Protein AF-A0A0F9NLQ6-F1 (afdb_monomer_lite)

Radius of gyration: 18.54 Å; chains: 1; bounding box: 46×39×48 Å

Secondary structure (DSSP, 8-state):
-EEEEEEEETTEEEEES-GGGHHHHHHHHHHHHHHHHH-TT--EEEEEEEEE-TTSPEEEEEEEEEE-TTS-EEEEEEEE---TT-HHHHHHHHHHHHHHHHH-S-GGGHHHHTTSHHHHHHHHHHHHHHHHHHHHHHHH-------------EEEEEEEEETTEEEEEEES-THHHHHTT----HHHHHHHHHHHHHHHHHHHHHHHHHHSSEEEEEEEEESS-TT-EEEEEEEEETTEEEEEEEES-HHHHHHTT--

pLDDT: mean 87.39, std 10.29, range [46.78, 98.5]

Structure (mmCIF, N/CA/C/O backbone):
data_AF-A0A0F9NLQ6-F1
#
_entry.id   AF-A0A0F9NLQ6-F1
#
loop_
_atom_site.group_PDB
_atom_site.id
_atom_site.type_symbol
_atom_site.label_atom_id
_atom_site.label_alt_id
_atom_site.label_comp_id
_atom_site.label_asym_id
_atom_site.label_entity_id
_atom_site.label_seq_id
_atom_site.pdbx_PDB_ins_code
_atom_site.Cartn_x
_atom_site.Cartn_y
_atom_site.Cartn_z
_atom_site.occupancy
_atom_site.B_iso_or_equiv
_atom_site.auth_seq_id
_atom_site.auth_comp_id
_atom_site.auth_asym_id
_atom_site.auth_atom_id
_atom_site.pdbx_PDB_model_num
ATOM 1 N N . MET A 1 1 ? -2.645 15.558 8.909 1.00 77.44 1 MET A N 1
ATOM 2 C CA . MET A 1 1 ? -3.611 15.189 9.971 1.00 77.44 1 MET A CA 1
ATOM 3 C C . MET A 1 1 ? -4.418 13.931 9.602 1.00 77.44 1 MET A C 1
ATOM 5 O O . MET A 1 1 ? -4.731 13.740 8.423 1.00 77.44 1 MET A O 1
ATOM 9 N N . ILE A 1 2 ? -4.699 13.051 10.577 1.00 93.56 2 ILE A N 1
ATOM 10 C CA . ILE A 1 2 ? -5.173 11.661 10.382 1.00 93.56 2 ILE A CA 1
ATOM 11 C C . ILE A 1 2 ? -6.602 11.596 9.816 1.00 93.56 2 ILE A C 1
ATOM 13 O O . ILE A 1 2 ? -7.580 11.988 10.457 1.00 93.56 2 ILE A O 1
ATOM 17 N N . SER A 1 3 ? -6.776 10.981 8.648 1.00 94.50 3 SER A N 1
ATOM 18 C CA . SER A 1 3 ? -8.095 10.818 8.031 1.00 94.50 3 SER A CA 1
ATOM 19 C C . SER A 1 3 ? -8.815 9.549 8.482 1.00 94.50 3 SER A C 1
ATOM 21 O O . SER A 1 3 ? -9.928 9.654 9.013 1.00 94.50 3 SER A O 1
ATOM 23 N N . ALA A 1 4 ? -8.228 8.364 8.305 1.00 97.19 4 ALA A N 1
ATOM 24 C CA . ALA A 1 4 ? -8.861 7.076 8.617 1.00 97.19 4 ALA A CA 1
ATOM 25 C C . ALA A 1 4 ? -7.843 5.970 8.916 1.00 97.19 4 ALA A C 1
ATOM 27 O O . ALA A 1 4 ? -6.692 6.085 8.521 1.00 97.19 4 ALA A O 1
ATOM 28 N N . PHE A 1 5 ? -8.305 4.898 9.558 1.00 98.50 5 PHE A N 1
ATOM 29 C CA . PHE A 1 5 ? -7.566 3.656 9.780 1.00 98.50 5 PHE A CA 1
ATOM 30 C C . PHE A 1 5 ? -8.270 2.487 9.102 1.00 98.50 5 PHE A C 1
ATOM 32 O O . PHE A 1 5 ? -9.491 2.536 8.899 1.00 98.50 5 PHE A O 1
ATOM 39 N N . SER A 1 6 ? -7.511 1.439 8.797 1.00 98.44 6 SER A N 1
ATOM 40 C CA . SER A 1 6 ? -8.035 0.191 8.256 1.00 98.44 6 SER A CA 1
ATOM 41 C C . SER A 1 6 ? -7.189 -1.010 8.667 1.00 98.44 6 SER A C 1
ATOM 43 O O . SER A 1 6 ? -5.996 -0.869 8.930 1.00 98.44 6 SER A O 1
ATOM 45 N N . ILE A 1 7 ? -7.840 -2.170 8.728 1.00 98.31 7 ILE A N 1
ATOM 46 C CA . ILE A 1 7 ? -7.206 -3.485 8.829 1.00 98.31 7 ILE A CA 1
ATOM 47 C C . ILE A 1 7 ? -7.660 -4.263 7.601 1.00 98.31 7 ILE A C 1
ATOM 49 O O . ILE A 1 7 ? -8.865 -4.333 7.337 1.00 98.31 7 ILE A O 1
ATOM 53 N N . ILE A 1 8 ? -6.706 -4.813 6.862 1.00 97.75 8 ILE A N 1
ATOM 54 C CA . ILE A 1 8 ? -6.936 -5.555 5.625 1.00 97.75 8 ILE A CA 1
ATOM 55 C C . ILE A 1 8 ? -6.217 -6.889 5.745 1.00 97.75 8 ILE A C 1
ATOM 57 O O . ILE A 1 8 ? -5.038 -6.910 6.085 1.00 97.75 8 ILE A O 1
ATOM 61 N N . LEU A 1 9 ? -6.908 -7.986 5.469 1.00 95.44 9 LEU A N 1
ATOM 62 C CA . LEU A 1 9 ? -6.330 -9.323 5.478 1.00 95.44 9 LEU A CA 1
ATOM 63 C C . LEU A 1 9 ? -6.665 -10.001 4.154 1.00 95.44 9 LEU A C 1
ATOM 65 O O . LEU A 1 9 ? -7.836 -10.201 3.838 1.00 95.44 9 LEU A O 1
ATOM 69 N N . GLU A 1 10 ? -5.626 -10.342 3.393 1.00 88.81 10 GLU A N 1
ATOM 70 C CA . GLU A 1 10 ? -5.742 -10.846 2.022 1.00 88.81 10 GLU A CA 1
ATOM 71 C C . GLU A 1 10 ? -6.515 -9.871 1.115 1.00 88.81 10 GLU A C 1
ATOM 73 O O . GLU A 1 10 ? -6.082 -8.737 0.933 1.00 88.81 10 GLU A O 1
ATOM 78 N N . ASP A 1 11 ? -7.646 -10.308 0.557 1.00 89.38 11 ASP A N 1
ATOM 79 C CA . ASP A 1 11 ? -8.526 -9.522 -0.307 1.00 89.38 11 ASP A CA 1
ATOM 80 C C . ASP A 1 11 ? -9.648 -8.795 0.467 1.00 89.38 11 ASP A C 1
ATOM 82 O O . ASP A 1 11 ? -10.466 -8.104 -0.143 1.00 89.38 11 ASP A O 1
ATOM 86 N N . ASP A 1 12 ? -9.690 -8.914 1.803 1.00 94.31 12 ASP A N 1
ATOM 87 C CA . ASP A 1 12 ? -10.792 -8.418 2.630 1.00 94.31 12 ASP A CA 1
ATOM 88 C C . ASP A 1 12 ? -10.392 -7.226 3.510 1.00 94.31 12 ASP A C 1
ATOM 90 O O . ASP A 1 12 ? -9.499 -7.300 4.358 1.00 94.31 12 ASP A O 1
ATOM 94 N N . ILE A 1 13 ? -11.129 -6.118 3.383 1.00 96.50 13 ILE A N 1
ATOM 95 C CA . ILE A 1 13 ? -11.044 -4.987 4.316 1.00 96.50 13 ILE A CA 1
ATOM 96 C C . ILE A 1 13 ? -11.893 -5.314 5.550 1.00 96.50 13 ILE A C 1
ATOM 98 O O . ILE A 1 13 ? -13.103 -5.079 5.572 1.00 96.50 13 ILE A O 1
ATOM 102 N N . LEU A 1 14 ? -11.245 -5.830 6.594 1.00 96.81 14 LEU A N 1
ATOM 103 C CA . LEU A 1 14 ? -11.890 -6.240 7.848 1.00 96.81 14 LEU A CA 1
ATOM 104 C C . LEU A 1 14 ? -12.457 -5.047 8.631 1.00 96.81 14 LEU A C 1
ATOM 106 O O . LEU A 1 14 ? -13.491 -5.145 9.294 1.00 96.81 14 LEU A O 1
ATOM 110 N N . TYR A 1 15 ? -11.780 -3.897 8.565 1.00 97.06 15 TYR A N 1
ATOM 111 C CA . TYR A 1 15 ? -12.199 -2.677 9.252 1.00 97.06 15 TYR A CA 1
ATOM 112 C C . TYR A 1 15 ? -11.852 -1.423 8.451 1.00 97.06 15 TYR A C 1
ATOM 114 O O . TYR A 1 15 ? -10.777 -1.319 7.864 1.00 97.06 15 TYR A O 1
ATOM 122 N N . SER A 1 16 ? -12.735 -0.422 8.497 1.00 96.94 16 SER A N 1
ATOM 123 C CA . SER A 1 16 ? -12.454 0.938 8.036 1.00 96.94 16 SER A CA 1
ATOM 124 C C . SER A 1 16 ? -13.110 1.951 8.969 1.00 96.94 16 SER A C 1
ATOM 126 O O . SER A 1 16 ? -14.334 1.986 9.093 1.00 96.94 16 SER A O 1
ATOM 128 N N . SER A 1 17 ? -12.315 2.829 9.588 1.00 96.75 17 SER A N 1
ATOM 129 C CA . SER A 1 17 ? -12.839 3.792 10.573 1.00 96.75 17 SER A CA 1
ATOM 130 C C . SER A 1 17 ? -13.778 4.840 9.959 1.00 96.75 17 SER A C 1
ATOM 132 O O . SER A 1 17 ? -14.490 5.537 10.675 1.00 96.75 17 SER A O 1
ATOM 134 N N . LYS A 1 18 ? -13.719 5.043 8.633 1.00 94.88 18 LYS A N 1
ATOM 135 C CA . LYS A 1 18 ? -14.572 5.998 7.909 1.00 94.88 18 LYS A CA 1
ATOM 136 C C . LYS A 1 18 ? -14.949 5.439 6.541 1.00 94.88 18 LYS A C 1
ATOM 138 O O . LYS A 1 18 ? -14.098 5.364 5.659 1.00 94.88 18 LYS A O 1
ATOM 143 N N . LYS A 1 19 ? -16.246 5.203 6.317 1.00 91.44 19 LYS A N 1
ATOM 144 C CA . LYS A 1 19 ? -16.798 4.684 5.048 1.00 91.44 19 LYS A CA 1
ATOM 145 C C . LYS A 1 19 ? -16.325 5.462 3.811 1.00 91.44 19 LYS A C 1
ATOM 147 O O . LYS A 1 19 ? -15.957 4.862 2.811 1.00 91.44 19 LYS A O 1
ATOM 152 N N . LYS A 1 20 ? -16.230 6.796 3.899 1.00 91.19 20 LYS A N 1
ATOM 153 C CA . LYS A 1 20 ? -15.759 7.660 2.795 1.00 91.19 20 LYS A CA 1
ATOM 154 C C . LYS A 1 20 ? -14.296 7.443 2.373 1.00 91.19 20 LYS A C 1
ATOM 156 O O . LYS A 1 20 ? -13.877 7.998 1.367 1.00 91.19 20 LYS A O 1
ATOM 161 N N . LYS A 1 21 ? -13.503 6.721 3.171 1.00 92.88 21 LYS A N 1
ATOM 162 C CA . LYS A 1 21 ? -12.100 6.387 2.882 1.00 92.88 21 LYS A CA 1
ATOM 163 C C . LYS A 1 21 ? -11.910 4.923 2.488 1.00 92.88 21 LYS A C 1
ATOM 165 O O . LYS A 1 21 ? -10.780 4.536 2.225 1.00 92.88 21 LYS A O 1
ATOM 170 N N . PHE A 1 22 ? -12.984 4.138 2.399 1.00 94.44 22 PHE A N 1
ATOM 171 C CA . PHE A 1 22 ? -12.915 2.729 2.013 1.00 94.44 22 PHE A CA 1
ATOM 172 C C . PHE A 1 22 ? -12.196 2.536 0.670 1.00 94.44 22 PHE A C 1
ATOM 174 O O . PHE A 1 22 ? -11.236 1.780 0.600 1.00 94.44 22 PHE A O 1
ATOM 181 N N . SER A 1 23 ? -12.558 3.320 -0.350 1.00 92.31 23 SER A N 1
ATOM 182 C CA . SER A 1 23 ? -11.936 3.225 -1.677 1.00 92.31 23 SER A CA 1
ATOM 183 C C . SER A 1 23 ? -10.465 3.631 -1.718 1.00 92.31 23 SER A C 1
ATOM 185 O O . SER A 1 23 ? -9.735 3.189 -2.597 1.00 92.31 23 SER A O 1
ATOM 187 N N . ALA A 1 24 ? -9.991 4.430 -0.757 1.00 93.25 24 ALA A N 1
ATOM 188 C CA . ALA A 1 24 ? -8.560 4.686 -0.624 1.00 93.25 24 ALA A CA 1
ATOM 189 C C . ALA A 1 24 ? -7.822 3.425 -0.146 1.00 93.25 24 ALA A C 1
ATOM 191 O O . ALA A 1 24 ? -6.727 3.145 -0.618 1.00 93.25 24 ALA A O 1
ATOM 192 N N . PHE A 1 25 ? -8.424 2.644 0.753 1.00 95.69 25 PHE A N 1
ATOM 193 C CA . PHE A 1 25 ? -7.842 1.389 1.232 1.00 95.69 25 PHE A CA 1
ATOM 194 C C . PHE A 1 25 ? -7.927 0.259 0.199 1.00 95.69 25 PHE A C 1
ATOM 196 O O . PHE A 1 25 ? -7.021 -0.565 0.158 1.00 95.69 25 PHE A O 1
ATOM 203 N N . GLU A 1 26 ? -8.915 0.264 -0.705 1.00 95.06 26 GLU A N 1
ATOM 204 C CA . GLU A 1 26 ? -8.947 -0.670 -1.850 1.00 95.06 26 GLU A CA 1
ATOM 205 C C . GLU A 1 26 ? -7.688 -0.566 -2.729 1.00 95.06 26 GLU A C 1
ATOM 207 O O . GLU A 1 26 ? -7.256 -1.555 -3.315 1.00 95.06 26 GLU A O 1
ATOM 212 N N . ILE A 1 27 ? -7.036 0.602 -2.775 1.00 94.75 27 ILE A N 1
ATOM 213 C CA . ILE A 1 27 ? -5.772 0.778 -3.504 1.00 94.75 27 ILE A CA 1
ATOM 214 C C . ILE A 1 27 ? -4.685 -0.148 -2.946 1.00 94.75 27 ILE A C 1
ATOM 216 O O . ILE A 1 27 ? -3.886 -0.676 -3.714 1.00 94.75 27 ILE A O 1
ATOM 220 N N . VAL A 1 28 ? -4.675 -0.398 -1.633 1.00 96.19 28 VAL A N 1
ATOM 221 C CA . VAL A 1 28 ? -3.718 -1.317 -0.996 1.00 96.19 28 VAL A CA 1
ATOM 222 C C . VAL A 1 28 ? -3.890 -2.738 -1.534 1.00 96.19 28 VAL A C 1
ATOM 224 O O . VAL A 1 28 ? -2.890 -3.388 -1.813 1.00 96.19 28 VAL A O 1
ATOM 227 N N . LEU A 1 29 ? -5.128 -3.182 -1.779 1.00 94.31 29 LEU A N 1
ATOM 228 C CA . LEU A 1 29 ? -5.417 -4.490 -2.383 1.00 94.31 29 LEU A CA 1
ATOM 229 C C . LEU A 1 29 ? -4.902 -4.586 -3.823 1.00 94.31 29 LEU A C 1
ATOM 231 O O . LEU A 1 29 ? -4.333 -5.601 -4.221 1.00 94.31 29 LEU A O 1
ATOM 235 N N . PHE A 1 30 ? -5.073 -3.526 -4.619 1.00 92.31 30 PHE A N 1
ATOM 236 C CA . PHE A 1 30 ? -4.551 -3.505 -5.989 1.00 92.31 30 PHE A CA 1
ATOM 237 C C . PHE A 1 30 ? -3.021 -3.533 -6.011 1.00 92.31 30 PHE A C 1
ATOM 239 O O . PHE A 1 30 ? -2.432 -4.237 -6.831 1.00 92.31 30 PHE A O 1
ATOM 246 N N . VAL A 1 31 ? -2.381 -2.809 -5.089 1.00 94.12 31 VAL A N 1
ATOM 247 C CA . VAL A 1 31 ? -0.926 -2.845 -4.932 1.00 94.12 31 VAL A CA 1
ATOM 248 C C . VAL A 1 31 ? -0.469 -4.226 -4.462 1.00 94.12 31 VAL A C 1
ATOM 250 O O . VAL A 1 31 ? 0.466 -4.753 -5.049 1.00 94.12 31 VAL A O 1
ATOM 253 N N . ASP A 1 32 ? -1.138 -4.858 -3.493 1.00 92.75 32 ASP A N 1
ATOM 254 C CA . ASP A 1 32 ? -0.794 -6.214 -3.038 1.00 92.75 32 ASP A CA 1
ATOM 255 C C . ASP A 1 32 ? -0.794 -7.227 -4.194 1.00 92.75 32 ASP A C 1
ATOM 257 O O . ASP A 1 32 ? 0.159 -7.987 -4.363 1.00 92.75 32 ASP A O 1
ATOM 261 N N . LYS A 1 33 ? -1.806 -7.175 -5.069 1.00 90.38 33 LYS A N 1
ATOM 262 C CA . LYS A 1 33 ? -1.875 -8.032 -6.266 1.00 90.38 33 LYS A CA 1
ATOM 263 C C . LYS A 1 33 ? -0.687 -7.827 -7.205 1.00 90.38 33 LYS A C 1
ATOM 265 O O . LYS A 1 33 ? -0.139 -8.805 -7.716 1.00 90.38 33 LYS A O 1
ATOM 270 N N . LEU A 1 34 ? -0.250 -6.580 -7.400 1.00 89.94 34 LEU A N 1
ATOM 271 C CA . LEU A 1 34 ? 0.982 -6.295 -8.139 1.00 89.94 34 LEU A CA 1
ATOM 272 C C . LEU A 1 34 ? 2.191 -6.909 -7.432 1.00 89.94 34 LEU A C 1
ATOM 274 O O . LEU A 1 34 ? 2.955 -7.616 -8.085 1.00 89.94 34 LEU A O 1
ATOM 278 N N . LEU A 1 35 ? 2.344 -6.689 -6.123 1.00 88.19 35 LEU A N 1
ATOM 279 C CA . LEU A 1 35 ? 3.491 -7.183 -5.358 1.00 88.19 35 LEU A CA 1
ATOM 280 C C . LEU A 1 35 ? 3.610 -8.699 -5.413 1.00 88.19 35 LEU A C 1
ATOM 282 O O . LEU A 1 35 ? 4.688 -9.193 -5.714 1.00 88.19 35 LEU A O 1
ATOM 286 N N . ARG A 1 36 ? 2.516 -9.438 -5.211 1.00 86.00 36 ARG A N 1
ATOM 287 C CA . ARG A 1 36 ? 2.529 -10.905 -5.320 1.00 86.00 36 ARG A CA 1
ATOM 288 C C . ARG A 1 36 ? 2.970 -11.378 -6.704 1.00 86.00 36 ARG A C 1
ATOM 290 O O . ARG A 1 36 ? 3.635 -12.400 -6.816 1.00 86.00 36 ARG A O 1
ATOM 297 N N . SER A 1 37 ? 2.635 -10.624 -7.752 1.00 82.69 37 SER A N 1
ATOM 298 C CA . SER A 1 37 ? 3.045 -10.955 -9.120 1.00 82.69 37 SER A CA 1
ATOM 299 C C . SER A 1 37 ? 4.502 -10.595 -9.429 1.00 82.69 37 SER A C 1
ATOM 301 O O . SER A 1 37 ? 5.157 -11.296 -10.193 1.00 82.69 37 SER A O 1
ATOM 303 N N . LEU A 1 38 ? 5.010 -9.516 -8.827 1.00 80.69 38 LEU A N 1
ATOM 304 C CA . LEU A 1 38 ? 6.383 -9.036 -8.995 1.00 80.69 38 LEU A CA 1
ATOM 305 C C . LEU A 1 38 ? 7.345 -9.591 -7.959 1.00 80.69 38 LEU A C 1
ATOM 307 O O . LEU A 1 38 ? 8.507 -9.217 -7.968 1.00 80.69 38 LEU A O 1
ATOM 311 N N . ASN A 1 39 ? 6.877 -10.389 -7.011 1.00 79.38 39 ASN A N 1
ATOM 312 C CA . ASN A 1 39 ? 7.705 -10.887 -5.934 1.00 79.38 39 ASN A CA 1
ATOM 313 C C . ASN A 1 39 ? 7.167 -12.226 -5.416 1.00 79.38 39 ASN A C 1
ATOM 315 O O . ASN A 1 39 ? 6.563 -12.287 -4.340 1.00 79.38 39 ASN A O 1
ATOM 319 N N . PRO A 1 40 ? 7.406 -13.318 -6.158 1.00 76.00 40 PRO A N 1
ATOM 320 C CA . PRO A 1 40 ? 6.907 -14.639 -5.791 1.00 76.00 40 PRO A CA 1
ATOM 321 C C . PRO A 1 40 ? 7.511 -15.159 -4.478 1.00 76.00 40 PRO A C 1
ATOM 323 O O . PRO A 1 40 ? 6.887 -15.970 -3.801 1.00 76.00 40 PRO A O 1
ATOM 326 N N . LYS A 1 41 ? 8.695 -14.669 -4.075 1.00 80.31 41 LYS A N 1
ATOM 327 C CA . LYS A 1 41 ? 9.322 -15.008 -2.784 1.00 80.31 41 LYS A CA 1
ATOM 328 C C . LYS A 1 41 ? 8.631 -14.352 -1.590 1.00 80.31 41 LYS A C 1
ATOM 330 O O . LYS A 1 41 ? 8.924 -14.710 -0.454 1.00 80.31 41 LYS A O 1
ATOM 335 N N . ASN A 1 42 ? 7.747 -13.384 -1.835 1.00 81.44 42 ASN A N 1
ATOM 336 C CA . ASN A 1 42 ? 7.042 -12.627 -0.810 1.00 81.44 42 ASN A CA 1
ATOM 337 C C . ASN A 1 42 ? 7.993 -12.027 0.248 1.00 81.44 42 ASN A C 1
ATOM 339 O O . ASN A 1 42 ? 7.727 -12.096 1.449 1.00 81.44 42 ASN A O 1
ATOM 343 N N . ASN A 1 43 ? 9.113 -11.437 -0.181 1.00 85.44 43 ASN A N 1
ATOM 344 C CA . ASN A 1 43 ? 10.108 -10.787 0.691 1.00 85.44 43 ASN A CA 1
ATOM 345 C C . ASN A 1 43 ? 9.958 -9.246 0.746 1.00 85.44 43 ASN A C 1
ATOM 347 O O . ASN A 1 43 ? 10.589 -8.570 1.552 1.00 85.44 43 ASN A O 1
ATOM 351 N N . TRP A 1 44 ? 9.083 -8.653 -0.070 1.00 88.62 44 TRP A N 1
ATOM 352 C CA . TRP A 1 44 ? 8.837 -7.209 -0.076 1.00 88.62 44 TRP A CA 1
ATOM 353 C C . TRP A 1 44 ? 7.670 -6.878 0.835 1.00 88.62 44 TRP A C 1
ATOM 355 O O . TRP A 1 44 ? 6.634 -7.548 0.847 1.00 88.62 44 TRP A O 1
ATOM 365 N N . ARG A 1 45 ? 7.829 -5.805 1.597 1.00 92.31 45 ARG A N 1
ATOM 366 C CA . ARG A 1 45 ? 6.792 -5.265 2.471 1.00 92.31 45 ARG A CA 1
ATOM 367 C C . ARG A 1 45 ? 6.348 -3.924 1.926 1.00 92.31 45 ARG A C 1
ATOM 369 O O . ARG A 1 45 ? 7.166 -3.162 1.429 1.00 92.31 45 ARG A O 1
ATOM 376 N N . LEU A 1 46 ? 5.045 -3.673 1.971 1.00 95.00 46 LEU A N 1
ATOM 377 C CA . LEU A 1 46 ? 4.456 -2.426 1.506 1.00 95.00 46 LEU A CA 1
ATOM 378 C C . LEU A 1 46 ? 4.427 -1.467 2.689 1.00 95.00 46 LEU A C 1
ATOM 380 O O . LEU A 1 46 ? 3.863 -1.806 3.724 1.00 95.00 46 LEU A O 1
ATOM 384 N N . ASN A 1 47 ? 5.011 -0.282 2.536 1.00 94.25 47 ASN A N 1
ATOM 385 C CA . ASN A 1 47 ? 5.155 0.659 3.650 1.00 94.25 47 ASN A CA 1
ATOM 386 C C . ASN A 1 47 ? 4.315 1.917 3.451 1.00 94.25 47 ASN A C 1
ATOM 388 O O . ASN A 1 47 ? 3.858 2.532 4.414 1.00 94.25 47 ASN A O 1
ATOM 392 N N . LYS A 1 48 ? 4.160 2.361 2.199 1.00 95.12 48 LYS A N 1
ATOM 393 C CA . LYS A 1 48 ? 3.489 3.628 1.906 1.00 95.12 48 LYS A CA 1
ATOM 394 C C . LYS A 1 48 ? 2.937 3.670 0.490 1.00 95.12 48 LYS A C 1
ATOM 396 O O . LYS A 1 48 ? 3.625 3.303 -0.458 1.00 95.12 48 LYS A O 1
ATOM 401 N N . VAL A 1 49 ? 1.745 4.241 0.354 1.00 96.31 49 VAL A N 1
ATOM 402 C CA . VAL A 1 49 ? 1.168 4.672 -0.923 1.00 96.31 49 VAL A CA 1
ATOM 403 C C . VAL A 1 49 ? 0.858 6.165 -0.844 1.00 96.31 49 VAL A C 1
ATOM 405 O O . VAL A 1 49 ? 0.173 6.624 0.069 1.00 96.31 49 VAL A O 1
ATOM 408 N N . CYS A 1 50 ? 1.380 6.943 -1.787 1.00 94.75 50 CYS A N 1
ATOM 409 C CA . CYS A 1 50 ? 1.139 8.378 -1.907 1.00 94.75 50 CYS A CA 1
ATOM 410 C C . CYS A 1 50 ? 0.089 8.629 -2.989 1.00 94.75 50 CYS A C 1
ATOM 412 O O . CYS A 1 50 ? 0.256 8.210 -4.136 1.00 94.75 50 CYS A O 1
ATOM 414 N N . LEU A 1 51 ? -0.968 9.344 -2.624 1.00 93.12 51 LEU A N 1
ATOM 415 C CA . LEU A 1 51 ? -2.073 9.739 -3.482 1.00 93.12 51 LEU A CA 1
ATOM 416 C C . LEU A 1 51 ? -2.047 11.256 -3.673 1.00 93.12 51 LEU A C 1
ATOM 418 O O . LEU A 1 51 ? -1.778 12.006 -2.734 1.00 93.12 51 LEU A O 1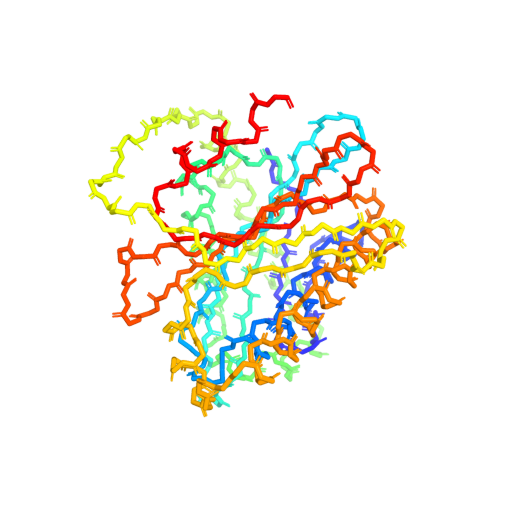
ATOM 422 N N . LYS A 1 52 ? -2.366 11.726 -4.876 1.00 88.25 52 LYS A N 1
ATOM 423 C CA . LYS A 1 52 ? -2.486 13.149 -5.202 1.00 88.25 52 LYS A CA 1
ATOM 424 C C . LYS A 1 52 ? -3.832 13.410 -5.859 1.00 88.25 52 LYS A C 1
ATOM 426 O O . LYS A 1 52 ? -4.105 12.920 -6.957 1.00 88.25 52 LYS A O 1
ATOM 431 N N . ASN A 1 53 ? -4.636 14.246 -5.211 1.00 75.38 53 ASN A N 1
ATOM 432 C CA . ASN A 1 53 ? -5.839 14.784 -5.827 1.00 75.38 53 ASN A CA 1
ATOM 433 C C . ASN A 1 53 ? -5.470 15.955 -6.763 1.00 75.38 53 ASN A C 1
ATOM 435 O O . ASN A 1 53 ? -4.423 16.589 -6.615 1.00 75.38 53 ASN A O 1
ATOM 439 N N . HIS A 1 54 ? -6.347 16.276 -7.712 1.00 62.19 54 HIS A N 1
ATOM 440 C CA . HIS A 1 54 ? -6.212 17.400 -8.640 1.00 62.19 54 HIS A CA 1
ATOM 441 C C . HIS A 1 54 ? -6.009 18.746 -7.917 1.00 62.19 54 HIS A C 1
ATOM 443 O O . HIS A 1 54 ? -5.302 19.611 -8.421 1.00 62.19 54 HIS A O 1
ATOM 449 N N . LYS A 1 55 ? -6.536 18.895 -6.692 1.00 59.09 55 LYS A N 1
ATOM 450 C CA . LYS A 1 55 ? -6.409 20.094 -5.837 1.00 59.09 55 LYS A CA 1
ATOM 451 C C . LYS A 1 55 ? -5.099 20.170 -5.030 1.00 59.09 55 LYS A C 1
ATOM 453 O O . LYS A 1 55 ? -5.121 20.643 -3.903 1.00 59.09 55 LYS A O 1
ATOM 458 N N . THR A 1 56 ? -4.002 19.623 -5.563 1.00 60.62 56 THR A N 1
ATOM 459 C CA . THR A 1 56 ? -2.631 19.577 -4.988 1.00 60.62 56 THR A CA 1
ATOM 460 C C . THR A 1 56 ? -2.447 18.925 -3.608 1.00 60.62 56 THR A C 1
ATOM 462 O O . THR A 1 56 ? -1.307 18.651 -3.225 1.00 60.62 56 THR A O 1
ATOM 465 N N . THR A 1 57 ? -3.516 18.569 -2.894 1.00 76.12 57 THR A N 1
ATOM 466 C CA . THR A 1 57 ? -3.433 17.849 -1.621 1.00 76.12 57 THR A CA 1
ATOM 467 C C . THR A 1 57 ? -2.904 16.430 -1.826 1.00 76.12 57 THR A C 1
ATOM 469 O O . THR A 1 57 ? -3.411 15.655 -2.646 1.00 76.12 57 THR A O 1
ATOM 472 N N . ARG A 1 58 ? -1.847 16.092 -1.076 1.00 86.81 58 ARG A N 1
ATOM 473 C CA . ARG A 1 58 ? -1.287 14.740 -1.033 1.00 86.81 58 ARG A CA 1
ATOM 474 C C . ARG A 1 58 ? -1.834 14.010 0.183 1.00 86.81 58 ARG A C 1
ATOM 476 O O . ARG A 1 58 ? -1.668 14.470 1.307 1.00 86.81 58 ARG A O 1
ATOM 483 N N . GLU A 1 59 ? -2.457 12.867 -0.041 1.00 92.44 59 GLU A N 1
ATOM 484 C CA . GLU A 1 59 ? -2.774 11.925 1.027 1.00 92.44 59 GLU A CA 1
ATOM 485 C C . GLU A 1 59 ? -1.781 10.776 0.979 1.00 92.44 59 GLU A C 1
ATOM 487 O O . GLU A 1 59 ? -1.344 10.352 -0.085 1.00 92.44 59 GLU A O 1
ATOM 492 N N . ARG A 1 60 ? -1.400 10.273 2.143 1.00 94.56 60 ARG A N 1
ATOM 493 C CA . ARG A 1 60 ? -0.491 9.144 2.275 1.00 94.56 60 ARG A CA 1
ATOM 494 C C . ARG A 1 60 ? -1.199 8.074 3.071 1.00 94.56 60 ARG A C 1
ATOM 496 O O . ARG A 1 60 ? -1.722 8.359 4.147 1.00 94.56 60 ARG A O 1
ATOM 503 N N . ILE A 1 61 ? -1.221 6.873 2.518 1.00 97.12 61 ILE A N 1
ATOM 504 C CA . ILE A 1 61 ? -1.559 5.657 3.239 1.00 97.12 61 ILE A CA 1
ATOM 505 C C . ILE A 1 61 ? -0.231 5.117 3.753 1.00 97.12 61 ILE A C 1
ATOM 507 O O . ILE A 1 61 ? 0.605 4.703 2.954 1.00 97.12 61 ILE A O 1
ATOM 511 N N . ILE A 1 62 ? -0.011 5.188 5.059 1.00 97.06 62 ILE A N 1
ATOM 512 C CA . ILE A 1 62 ? 1.094 4.495 5.722 1.00 97.06 62 ILE A CA 1
ATOM 513 C C . ILE A 1 62 ? 0.628 3.099 6.118 1.00 97.06 62 ILE A C 1
ATOM 515 O O . ILE A 1 62 ? -0.538 2.912 6.484 1.00 97.06 62 ILE A O 1
ATOM 519 N N . ILE A 1 63 ? 1.513 2.122 5.960 1.00 97.88 63 ILE A N 1
ATOM 520 C CA . ILE A 1 63 ? 1.167 0.705 5.971 1.00 97.88 63 ILE A CA 1
ATOM 521 C C . ILE A 1 63 ? 2.220 -0.055 6.776 1.00 97.88 63 ILE A C 1
ATOM 523 O O . ILE A 1 63 ? 3.415 0.083 6.528 1.00 97.88 63 ILE A O 1
ATOM 527 N N . GLU A 1 64 ? 1.752 -0.860 7.724 1.00 96.94 64 GLU A N 1
ATOM 528 C CA . GLU A 1 64 ? 2.534 -1.911 8.357 1.00 96.94 64 GLU A CA 1
ATOM 529 C C . GLU A 1 64 ? 2.072 -3.218 7.712 1.00 96.94 64 GLU A C 1
ATOM 531 O O . GLU A 1 64 ? 0.940 -3.661 7.928 1.00 96.94 64 GLU A O 1
ATOM 536 N N . HIS A 1 65 ? 2.923 -3.781 6.854 1.00 95.56 65 HIS A N 1
ATOM 537 C CA . HIS A 1 65 ? 2.669 -5.041 6.163 1.00 95.56 65 HIS A CA 1
ATOM 538 C C . HIS A 1 65 ? 3.309 -6.189 6.952 1.00 95.56 65 HIS A C 1
ATOM 540 O O . HIS A 1 65 ? 4.532 -6.279 7.056 1.00 95.56 65 HIS A O 1
ATOM 546 N N . ILE A 1 66 ? 2.466 -7.072 7.481 1.00 93.75 66 ILE A N 1
ATOM 547 C CA . ILE A 1 66 ? 2.833 -8.253 8.258 1.00 93.75 66 ILE A CA 1
ATOM 548 C C . ILE A 1 66 ? 2.472 -9.502 7.452 1.00 93.75 66 ILE A C 1
ATOM 550 O O . ILE A 1 66 ? 1.389 -9.578 6.877 1.00 93.75 66 ILE A O 1
ATOM 554 N N . ILE A 1 67 ? 3.365 -10.491 7.445 1.00 91.88 67 ILE A N 1
ATOM 555 C CA . ILE A 1 67 ? 3.046 -11.843 6.976 1.00 91.88 67 ILE A CA 1
ATOM 556 C C . ILE A 1 67 ? 2.646 -12.663 8.192 1.00 91.88 67 ILE A C 1
ATOM 558 O O . ILE A 1 67 ? 3.416 -12.760 9.151 1.00 91.88 67 ILE A O 1
ATOM 562 N N . THR A 1 68 ? 1.429 -13.196 8.181 1.00 91.00 68 THR A N 1
ATOM 563 C CA . THR A 1 68 ? 0.930 -14.025 9.280 1.00 91.00 68 THR A CA 1
ATOM 564 C C . THR A 1 68 ? 1.574 -15.416 9.266 1.00 91.00 68 THR A C 1
ATOM 566 O O . THR A 1 68 ? 2.339 -15.747 8.355 1.00 91.00 68 THR A O 1
ATOM 569 N N . ARG A 1 69 ? 1.291 -16.257 10.271 1.00 88.06 69 ARG A N 1
ATOM 570 C CA . ARG A 1 69 ? 1.879 -17.609 10.331 1.00 88.06 69 ARG A CA 1
ATOM 571 C C . ARG A 1 69 ? 1.398 -18.483 9.177 1.00 88.06 69 ARG A C 1
ATOM 573 O O . ARG A 1 69 ? 2.179 -19.272 8.656 1.00 88.06 69 ARG A O 1
ATOM 580 N N . ASP A 1 70 ? 0.168 -18.255 8.727 1.00 88.56 70 ASP A N 1
ATOM 581 C CA . ASP A 1 70 ? -0.429 -18.918 7.567 1.00 88.56 70 ASP A CA 1
ATOM 582 C C . ASP A 1 70 ? 0.036 -18.336 6.216 1.00 88.56 70 ASP A C 1
ATOM 584 O O . ASP A 1 70 ? -0.578 -18.602 5.183 1.00 88.56 70 ASP A O 1
ATOM 588 N N . ASN A 1 71 ? 1.091 -17.511 6.196 1.00 87.75 71 ASN A N 1
ATOM 589 C CA . ASN A 1 71 ? 1.607 -16.841 4.998 1.00 87.75 71 ASN A CA 1
ATOM 590 C C . ASN A 1 71 ? 0.571 -15.926 4.308 1.00 87.75 71 ASN A C 1
ATOM 592 O O . ASN A 1 71 ? 0.565 -15.774 3.083 1.00 87.75 71 ASN A O 1
ATOM 596 N N . LYS A 1 72 ? -0.319 -15.304 5.094 1.00 90.81 72 LYS A N 1
ATOM 597 C CA . LYS A 1 72 ? -1.300 -14.329 4.600 1.00 90.81 72 LYS A CA 1
ATOM 598 C C . LYS A 1 72 ? -0.758 -12.913 4.755 1.00 90.81 72 LYS A C 1
ATOM 600 O O . LYS A 1 72 ? -0.112 -12.590 5.752 1.00 90.81 72 LYS A O 1
ATOM 605 N N . ASN A 1 73 ? -1.068 -12.055 3.787 1.00 93.38 73 ASN A N 1
ATOM 606 C CA . ASN A 1 73 ? -0.712 -10.640 3.856 1.00 93.38 73 ASN A CA 1
ATOM 607 C C . ASN A 1 73 ? -1.734 -9.900 4.727 1.00 93.38 73 ASN A C 1
ATOM 609 O O . ASN A 1 73 ? -2.920 -9.833 4.391 1.00 93.38 73 ASN A O 1
ATOM 613 N N . LEU A 1 74 ? -1.261 -9.353 5.843 1.00 96.44 74 LEU A N 1
ATOM 614 C CA . LEU A 1 74 ? -2.021 -8.534 6.779 1.00 96.44 74 LEU A CA 1
ATOM 615 C C . LEU A 1 74 ? -1.491 -7.102 6.736 1.00 96.44 74 LEU A C 1
ATOM 617 O O . LEU A 1 74 ? -0.303 -6.853 6.939 1.00 96.44 74 LEU A O 1
ATOM 621 N N . PHE A 1 75 ? -2.388 -6.150 6.516 1.00 97.94 75 PHE A N 1
ATOM 622 C CA . PHE A 1 75 ? -2.062 -4.736 6.443 1.00 97.94 75 PHE A CA 1
ATOM 623 C C . PHE A 1 75 ? -2.802 -3.967 7.525 1.00 97.94 75 PHE A C 1
ATOM 625 O O . PHE A 1 75 ? -4.035 -3.916 7.555 1.00 97.94 75 PHE A O 1
ATOM 632 N N . PHE A 1 76 ? -2.034 -3.295 8.373 1.00 98.38 76 PHE A N 1
ATOM 633 C CA . PHE A 1 76 ? -2.544 -2.204 9.187 1.00 98.38 76 PHE A CA 1
ATOM 634 C C . PHE A 1 76 ? -2.271 -0.907 8.447 1.00 98.38 76 PHE A C 1
ATOM 636 O O . PHE A 1 76 ? -1.135 -0.631 8.061 1.00 98.38 76 PHE A O 1
ATOM 643 N N . CYS A 1 77 ? -3.309 -0.107 8.229 1.00 98.38 77 CYS A N 1
ATOM 644 C CA . CYS A 1 77 ? -3.204 1.105 7.430 1.00 98.38 77 CYS A CA 1
ATOM 645 C C . CYS A 1 77 ? -3.713 2.323 8.192 1.00 98.38 77 CYS A C 1
ATOM 647 O O . CYS A 1 77 ? -4.734 2.271 8.881 1.00 98.38 77 CYS A O 1
ATOM 649 N N . SER A 1 78 ? -3.061 3.461 7.967 1.00 97.94 78 SER A N 1
ATOM 650 C CA . SER A 1 78 ? -3.612 4.776 8.284 1.00 97.94 78 SER A CA 1
ATOM 651 C C . SER A 1 78 ? -3.467 5.698 7.083 1.00 97.94 78 SER A C 1
ATOM 653 O O . SER A 1 78 ? -2.420 5.736 6.444 1.00 97.94 78 SER A O 1
ATOM 655 N N . VAL A 1 79 ? -4.522 6.439 6.756 1.00 96.38 79 VAL A N 1
ATOM 656 C CA . VAL A 1 79 ? -4.523 7.434 5.681 1.00 96.38 79 VAL A CA 1
ATOM 657 C C . VAL A 1 79 ? -4.667 8.828 6.261 1.00 96.38 79 VAL A C 1
ATOM 659 O O . VAL A 1 79 ? -5.485 9.061 7.153 1.00 96.38 79 VAL A O 1
ATOM 662 N N . GLY A 1 80 ? -3.912 9.777 5.725 1.00 94.19 80 GLY A N 1
ATOM 663 C CA . GLY A 1 80 ? -3.992 11.182 6.098 1.00 94.19 80 GLY A CA 1
ATOM 664 C C . GLY A 1 80 ? -3.037 12.047 5.289 1.00 94.19 80 GLY A C 1
ATOM 665 O O . GLY A 1 80 ? -2.240 11.556 4.493 1.00 94.19 80 GLY A O 1
ATOM 666 N N . ASN A 1 81 ? -3.093 13.358 5.505 1.00 92.81 81 ASN A N 1
ATOM 667 C CA . ASN A 1 81 ? -2.079 14.272 4.978 1.00 92.81 81 ASN A CA 1
ATOM 668 C C . ASN A 1 81 ? -0.853 14.249 5.908 1.00 92.81 81 ASN A C 1
ATOM 670 O O . ASN A 1 81 ? -0.660 15.174 6.695 1.00 92.81 81 ASN A O 1
ATOM 674 N N . PHE A 1 82 ? -0.130 13.128 5.928 1.00 92.25 82 PHE A N 1
ATOM 675 C CA . PHE A 1 82 ? 1.108 12.959 6.698 1.00 92.25 82 PHE A CA 1
ATOM 676 C C . PHE A 1 82 ? 2.281 13.585 5.954 1.00 92.25 82 PHE A C 1
ATOM 678 O O . PHE A 1 82 ? 2.283 13.589 4.723 1.00 92.25 82 PHE A O 1
ATOM 685 N N . LYS A 1 83 ? 3.298 14.073 6.663 1.00 89.44 83 LYS A N 1
ATOM 686 C CA . LYS A 1 83 ? 4.539 14.530 6.023 1.00 89.44 83 LYS A CA 1
ATOM 687 C C . LYS A 1 83 ? 5.317 13.315 5.473 1.00 89.44 83 LYS A C 1
ATOM 689 O O . LYS A 1 83 ? 5.095 12.182 5.890 1.00 89.44 83 LYS A O 1
ATOM 694 N N . VAL A 1 84 ? 6.176 13.513 4.466 1.00 84.88 84 VAL A N 1
ATOM 695 C CA . VAL A 1 84 ? 6.801 12.403 3.702 1.00 84.88 84 VAL A CA 1
ATOM 696 C C . VAL A 1 84 ? 7.680 11.491 4.562 1.00 84.88 84 VAL A C 1
ATOM 698 O O . VAL A 1 84 ? 7.658 10.277 4.345 1.00 84.88 84 VAL A O 1
ATOM 701 N N . GLY A 1 85 ? 8.435 12.081 5.487 1.00 84.62 85 GLY A N 1
ATOM 702 C CA . GLY A 1 85 ? 9.324 11.401 6.427 1.00 84.62 85 GLY A CA 1
ATOM 703 C C . GLY A 1 85 ? 8.787 11.401 7.855 1.00 84.62 85 GLY A C 1
ATOM 704 O O . GLY A 1 85 ? 9.581 11.463 8.775 1.00 84.62 85 GLY A O 1
ATOM 705 N N . SER A 1 86 ? 7.461 11.414 8.030 1.00 91.12 86 SER A N 1
ATOM 706 C CA . SER A 1 86 ? 6.833 11.471 9.354 1.00 91.12 86 SER A CA 1
ATOM 707 C C . SER A 1 86 ? 7.099 10.190 10.144 1.00 91.12 86 SER A C 1
ATOM 709 O O . SER A 1 86 ? 6.513 9.148 9.845 1.00 91.12 86 SER A O 1
ATOM 711 N N . GLU A 1 87 ? 7.976 10.264 11.138 1.00 92.75 87 GLU A N 1
ATOM 712 C CA . GLU A 1 87 ? 8.236 9.197 12.097 1.00 92.75 87 GLU A CA 1
ATOM 713 C C . GLU A 1 87 ? 7.050 8.996 13.032 1.00 92.75 87 GLU A C 1
ATOM 715 O O . GLU A 1 87 ? 6.687 7.854 13.314 1.00 92.75 87 GLU A O 1
ATOM 720 N N . GLU A 1 88 ? 6.405 10.081 13.467 1.00 95.44 88 GLU A N 1
ATOM 721 C CA . GLU A 1 88 ? 5.236 10.020 14.347 1.00 95.44 88 GLU A CA 1
ATOM 722 C C . GLU A 1 88 ? 4.085 9.250 13.698 1.00 95.44 88 GLU A C 1
ATOM 724 O O . GLU A 1 88 ? 3.408 8.456 14.355 1.00 95.44 88 GLU A O 1
ATOM 729 N N . ALA A 1 89 ? 3.911 9.371 12.378 1.00 95.44 89 ALA A N 1
ATOM 730 C CA . ALA A 1 89 ? 2.901 8.596 11.670 1.00 95.44 89 ALA A CA 1
ATOM 731 C C . ALA A 1 89 ? 3.222 7.089 11.705 1.00 95.44 89 ALA A C 1
ATOM 733 O O . ALA A 1 89 ? 2.330 6.274 11.957 1.00 95.44 89 ALA A O 1
ATOM 734 N N . PHE A 1 90 ? 4.490 6.698 11.533 1.00 94.69 90 PHE A N 1
ATOM 735 C CA . PHE A 1 90 ? 4.900 5.295 11.670 1.00 94.69 90 PHE A CA 1
ATOM 736 C C . PHE A 1 90 ? 4.840 4.800 13.123 1.00 94.69 90 PHE A C 1
ATOM 738 O O . PHE A 1 90 ? 4.442 3.658 13.349 1.00 94.69 90 PHE A O 1
ATOM 745 N N . LYS A 1 91 ? 5.163 5.636 14.120 1.00 96.75 91 LYS A N 1
ATOM 746 C CA . LYS A 1 91 ? 4.995 5.303 15.547 1.00 96.75 91 LYS A CA 1
ATOM 747 C C . LYS A 1 91 ? 3.528 5.046 15.881 1.00 96.75 91 LYS A C 1
ATOM 749 O O . LYS A 1 91 ? 3.222 4.021 16.486 1.00 96.75 91 LYS A O 1
ATOM 754 N N . MET A 1 92 ? 2.622 5.909 15.421 1.00 97.75 92 MET A N 1
ATOM 755 C CA . MET A 1 92 ? 1.176 5.719 15.552 1.00 97.75 92 MET A CA 1
ATOM 756 C C . MET A 1 92 ? 0.728 4.390 14.938 1.00 97.75 92 MET A C 1
ATOM 758 O O . MET A 1 92 ? -0.078 3.676 15.530 1.00 97.75 92 MET A O 1
ATOM 762 N N . LEU A 1 93 ? 1.241 4.038 13.756 1.00 97.50 93 LEU A N 1
ATOM 763 C CA . LEU A 1 93 ? 0.867 2.793 13.090 1.00 97.50 93 LEU A CA 1
ATOM 764 C C . LEU A 1 93 ? 1.381 1.551 13.826 1.00 97.50 93 LEU A C 1
ATOM 766 O O . LEU A 1 93 ? 0.646 0.575 13.967 1.00 97.50 93 LEU A O 1
ATOM 770 N N . LYS A 1 94 ? 2.600 1.605 14.368 1.00 97.50 94 LYS A N 1
ATOM 771 C CA . LYS A 1 94 ? 3.127 0.552 15.246 1.00 97.50 94 LYS A CA 1
ATOM 772 C C . LYS A 1 94 ? 2.314 0.424 16.531 1.00 97.50 94 LYS A C 1
ATOM 774 O O . LYS A 1 94 ? 2.044 -0.692 16.969 1.00 97.50 94 LYS A O 1
ATOM 779 N N . ASP A 1 95 ? 1.889 1.541 17.122 1.00 98.19 95 ASP A N 1
ATOM 780 C CA . ASP A 1 95 ? 1.014 1.515 18.296 1.00 98.19 95 ASP A CA 1
ATOM 781 C C . ASP A 1 95 ? -0.365 0.944 17.939 1.00 98.19 95 ASP A C 1
ATOM 783 O O . ASP A 1 95 ? -0.914 0.163 18.708 1.00 98.19 95 ASP A O 1
ATOM 787 N N . PHE A 1 96 ? -0.884 1.221 16.737 1.00 98.38 96 PHE A N 1
ATOM 788 C CA . PHE A 1 96 ? -2.107 0.586 16.247 1.00 98.38 96 PHE A CA 1
ATOM 789 C C . PHE A 1 96 ? -1.988 -0.935 16.207 1.00 98.38 96 PHE A C 1
ATOM 791 O O . PHE A 1 96 ? -2.810 -1.625 16.808 1.00 98.38 96 PHE A O 1
ATOM 798 N N . VAL A 1 97 ? -0.936 -1.449 15.570 1.00 97.62 97 VAL A N 1
ATOM 799 C CA . VAL A 1 97 ? -0.652 -2.889 15.511 1.00 97.62 97 VAL A CA 1
ATOM 800 C C . VAL A 1 97 ? -0.552 -3.459 16.925 1.00 97.62 97 VAL A C 1
ATOM 802 O O . VAL A 1 97 ? -1.213 -4.442 17.238 1.00 97.62 97 VAL A O 1
ATOM 805 N N . ARG A 1 98 ? 0.212 -2.809 17.812 1.00 97.50 98 ARG A N 1
ATOM 806 C CA . ARG A 1 98 ? 0.397 -3.244 19.203 1.00 97.50 98 ARG A CA 1
ATOM 807 C C . ARG A 1 98 ? -0.926 -3.336 19.960 1.00 97.50 98 ARG A C 1
ATOM 809 O O . ARG A 1 98 ? -1.177 -4.350 20.602 1.00 97.50 98 ARG A O 1
ATOM 816 N N . GLN A 1 99 ? -1.764 -2.304 19.890 1.00 97.56 99 GLN A N 1
ATOM 817 C CA . GLN A 1 99 ? -3.057 -2.277 20.577 1.00 97.56 99 GLN A CA 1
ATOM 818 C C . GLN A 1 99 ? -3.996 -3.370 20.060 1.00 97.56 99 GLN A C 1
ATOM 820 O O . GLN A 1 99 ? -4.668 -4.020 20.856 1.00 97.56 99 GLN A O 1
ATOM 825 N N . VAL A 1 100 ? -4.011 -3.620 18.748 1.00 96.88 100 VAL A N 1
ATOM 826 C CA . VAL A 1 100 ? -4.807 -4.714 18.175 1.00 96.88 100 VAL A CA 1
ATOM 827 C C . VAL A 1 100 ? -4.268 -6.070 18.625 1.00 96.88 100 VAL A C 1
ATOM 829 O O . VAL A 1 100 ? -5.051 -6.894 19.081 1.00 96.88 100 VAL A O 1
ATOM 832 N N . SER A 1 101 ? -2.952 -6.286 18.594 1.00 94.69 101 SER A N 1
ATOM 833 C CA . SER A 1 101 ? -2.327 -7.541 19.036 1.00 94.69 101 SER A CA 1
ATOM 834 C C . SER A 1 101 ? -2.510 -7.830 20.532 1.00 94.69 101 SER A C 1
ATOM 836 O O . SER A 1 101 ? -2.507 -8.991 20.936 1.00 94.69 101 SER A O 1
ATOM 838 N N . LEU A 1 102 ? -2.683 -6.798 21.370 1.00 94.88 102 LEU A N 1
ATOM 839 C CA . LEU A 1 102 ? -3.022 -6.972 22.789 1.00 94.88 102 LEU A CA 1
ATOM 840 C C . LEU A 1 102 ? -4.435 -7.539 22.976 1.00 94.88 102 LEU A C 1
ATOM 842 O O . LEU A 1 102 ? -4.642 -8.347 23.879 1.00 94.88 102 LEU A O 1
ATOM 846 N N . GLN A 1 103 ? -5.382 -7.136 22.123 1.00 94.44 103 GLN A N 1
ATOM 847 C CA . GLN A 1 103 ? -6.763 -7.625 22.163 1.00 94.44 103 GLN A CA 1
ATOM 848 C C . GLN A 1 103 ? -6.929 -8.960 21.429 1.00 94.44 103 GLN A C 1
ATOM 850 O O . GLN A 1 103 ? -7.662 -9.835 21.881 1.00 94.44 103 GLN A O 1
ATOM 855 N N . TYR A 1 104 ? -6.209 -9.143 20.322 1.00 93.31 104 TYR A N 1
ATOM 856 C CA . TYR A 1 104 ? -6.291 -10.311 19.452 1.00 93.31 104 TYR A CA 1
ATOM 857 C C . TYR A 1 104 ? -4.904 -10.932 19.300 1.00 93.31 104 TYR A C 1
ATOM 859 O O . TYR A 1 104 ? -4.146 -10.606 18.387 1.00 93.31 104 TYR A O 1
ATOM 867 N N . ARG A 1 105 ? -4.560 -11.832 20.230 1.00 84.31 105 ARG A N 1
ATOM 868 C CA . ARG A 1 105 ? -3.218 -12.439 20.314 1.00 84.31 105 ARG A CA 1
ATOM 869 C C . ARG A 1 105 ? -2.810 -13.186 19.045 1.00 84.31 105 ARG A C 1
ATOM 871 O O . ARG A 1 105 ? -1.629 -13.200 18.709 1.00 84.31 105 ARG A O 1
ATOM 878 N N . ASN A 1 106 ? -3.768 -13.830 18.380 1.00 89.62 106 ASN A N 1
ATOM 879 C CA . ASN A 1 106 ? -3.537 -14.523 17.123 1.00 89.62 106 ASN A CA 1
ATOM 880 C C . ASN A 1 106 ? -4.098 -13.701 15.960 1.00 89.62 106 ASN A C 1
ATOM 882 O O . ASN A 1 106 ? -5.311 -13.573 15.803 1.00 89.62 106 ASN A O 1
ATOM 886 N N . LEU A 1 107 ? -3.204 -13.136 15.149 1.00 90.31 107 LEU A N 1
ATOM 887 C CA . LEU A 1 107 ? -3.595 -12.286 14.026 1.00 90.31 107 LEU A CA 1
ATOM 888 C C . LEU A 1 107 ? -4.184 -13.088 12.855 1.00 90.31 107 LEU A C 1
ATOM 890 O O . LEU A 1 107 ? -4.938 -12.524 12.062 1.00 90.31 107 LEU A O 1
ATOM 894 N N . ASP A 1 108 ? -3.894 -14.390 12.769 1.00 89.12 108 ASP A N 1
ATOM 895 C CA . ASP A 1 108 ? -4.475 -15.287 11.762 1.00 89.12 108 ASP A CA 1
ATOM 896 C C . ASP A 1 108 ? -6.010 -15.405 11.911 1.00 89.12 108 ASP A C 1
ATOM 898 O O . ASP A 1 108 ? -6.726 -15.552 10.917 1.00 89.12 108 ASP A O 1
ATOM 902 N N . ASP A 1 109 ? -6.533 -15.218 13.129 1.00 91.31 109 ASP A N 1
ATOM 903 C CA . ASP A 1 109 ? -7.963 -15.341 13.449 1.00 91.31 109 ASP A CA 1
ATOM 904 C C . ASP A 1 109 ? -8.756 -14.046 13.195 1.00 91.31 109 ASP A C 1
ATOM 906 O O . ASP A 1 109 ? -9.984 -14.018 13.335 1.00 91.31 109 ASP A O 1
ATOM 910 N N . LEU A 1 110 ? -8.096 -12.948 12.800 1.00 93.94 110 LEU A N 1
ATOM 911 C CA . LEU A 1 110 ? -8.756 -11.647 12.624 1.00 93.94 110 LEU A CA 1
ATOM 912 C C . LEU A 1 110 ? -9.912 -11.703 11.620 1.00 93.94 110 LEU A C 1
ATOM 914 O O . LEU A 1 110 ? -10.903 -10.993 11.784 1.00 93.94 110 LEU A O 1
ATOM 918 N N . LYS A 1 111 ? -9.824 -12.565 10.600 1.00 93.75 111 LYS A N 1
ATOM 919 C CA . LYS A 1 111 ? -10.887 -12.734 9.600 1.00 93.75 111 LYS A CA 1
ATOM 920 C C . LYS A 1 111 ? -12.177 -13.261 10.227 1.00 93.75 111 LYS A C 1
ATOM 922 O O . LYS A 1 111 ? -13.246 -12.718 9.952 1.00 93.75 111 LYS A O 1
ATOM 927 N N . SER A 1 112 ? -12.094 -14.285 11.078 1.00 93.19 112 SER A N 1
ATOM 928 C CA . SER A 1 112 ? -13.253 -14.816 11.807 1.00 93.19 112 SER A CA 1
ATOM 929 C C . SER A 1 112 ? -13.756 -13.823 12.846 1.00 93.19 112 SER A C 1
ATOM 931 O O . SER A 1 112 ? -14.948 -13.529 12.863 1.00 93.19 112 SER A O 1
ATOM 933 N N . LEU A 1 113 ? -12.844 -13.240 13.626 1.00 93.62 113 LEU A N 1
ATOM 934 C CA . LEU A 1 113 ? -13.171 -12.289 14.691 1.00 93.62 113 LEU A CA 1
ATOM 935 C C . LEU A 1 113 ? -13.855 -11.030 14.146 1.00 93.62 113 LEU A C 1
ATOM 937 O O . LEU A 1 113 ? -14.761 -10.497 14.773 1.00 93.62 113 LEU A O 1
ATOM 941 N N . SER A 1 114 ? -13.509 -10.589 12.932 1.00 95.06 114 SER A N 1
ATOM 942 C CA . SER A 1 114 ? -14.136 -9.423 12.293 1.00 95.06 114 SER A CA 1
ATOM 943 C C . SER A 1 114 ? -15.638 -9.550 12.025 1.00 95.06 114 SER A C 1
ATOM 945 O O . SER A 1 114 ? -16.307 -8.542 11.776 1.00 95.06 114 SER A O 1
ATOM 947 N N . LYS A 1 115 ? -16.174 -10.776 12.071 1.00 93.75 115 LYS A N 1
ATOM 948 C CA . LYS A 1 115 ? -17.605 -11.058 11.915 1.00 93.75 115 LYS A CA 1
ATOM 949 C C . LYS A 1 115 ? -18.380 -10.843 13.214 1.00 93.75 115 LYS A C 1
ATOM 951 O O . LYS A 1 115 ? -19.601 -10.713 13.169 1.00 93.75 115 LYS A O 1
ATOM 956 N N . GLU A 1 116 ? -17.690 -10.797 14.350 1.00 94.00 116 GLU A N 1
ATOM 957 C CA . GLU A 1 116 ? -18.293 -10.522 15.647 1.00 94.00 116 GLU A CA 1
ATOM 958 C C . GLU A 1 116 ? -18.675 -9.042 15.763 1.00 94.00 116 GLU A C 1
ATOM 960 O O . GLU A 1 116 ? -17.985 -8.149 15.262 1.00 94.00 116 GLU A O 1
ATOM 965 N N . SER A 1 117 ? -19.785 -8.761 16.447 1.00 88.75 117 SER A N 1
ATOM 966 C CA . SER A 1 117 ? -20.263 -7.387 16.646 1.00 88.75 117 SER A CA 1
ATOM 967 C C . SER A 1 117 ? -19.262 -6.537 17.435 1.00 88.75 117 SER A C 1
ATOM 969 O O . SER A 1 117 ? -19.013 -5.386 17.076 1.00 88.75 117 SER A O 1
ATOM 971 N N . SER A 1 118 ? -18.637 -7.132 18.454 1.00 94.12 118 SER A N 1
ATOM 972 C CA . SER A 1 118 ? -17.660 -6.505 19.352 1.00 94.12 118 SER A CA 1
ATOM 973 C C . SER A 1 118 ? -16.400 -6.025 18.632 1.00 94.12 118 SER A C 1
ATOM 975 O O . SER A 1 118 ? -15.794 -5.036 19.047 1.00 94.12 118 SER A O 1
ATOM 977 N N . PHE A 1 119 ? -16.009 -6.680 17.534 1.00 96.38 119 PHE A N 1
ATOM 978 C CA . PHE A 1 119 ? -14.756 -6.391 16.846 1.00 96.38 119 PHE A CA 1
ATOM 979 C C . PHE A 1 119 ? -14.668 -4.935 16.401 1.00 96.38 119 PHE A C 1
ATOM 981 O O . PHE A 1 119 ? -13.698 -4.234 16.698 1.00 96.38 119 PHE A O 1
ATOM 988 N N . LYS A 1 120 ? -15.709 -4.446 15.719 1.00 95.19 120 LYS A N 1
ATOM 989 C CA . LYS A 1 120 ? -15.739 -3.069 15.213 1.00 95.19 120 LYS A CA 1
ATOM 990 C C . LYS A 1 120 ? -15.700 -2.051 16.345 1.00 95.19 120 LYS A C 1
ATOM 992 O O . LYS A 1 120 ? -15.038 -1.027 16.188 1.00 95.19 120 LYS A O 1
ATOM 997 N N . ASP A 1 121 ? -16.362 -2.335 17.462 1.00 96.25 121 ASP A N 1
ATOM 998 C CA . ASP A 1 121 ? -16.404 -1.437 18.614 1.00 96.25 121 ASP A CA 1
ATOM 999 C C . ASP A 1 121 ? -15.039 -1.353 19.305 1.00 96.25 121 ASP A C 1
ATOM 1001 O O . ASP A 1 121 ? -14.540 -0.253 19.546 1.00 96.25 121 ASP A O 1
ATOM 1005 N N . ILE A 1 122 ? -14.373 -2.493 19.510 1.00 97.12 122 ILE A N 1
ATOM 1006 C CA . ILE A 1 122 ? -13.019 -2.557 20.082 1.00 97.12 122 ILE A CA 1
ATOM 1007 C C . ILE A 1 122 ? -12.019 -1.813 19.191 1.00 97.12 122 ILE A C 1
ATOM 1009 O O . ILE A 1 122 ? -11.286 -0.940 19.662 1.00 97.12 122 ILE A O 1
ATOM 1013 N N . ILE A 1 123 ? -12.000 -2.105 17.885 1.00 97.75 123 ILE A N 1
ATOM 1014 C CA . ILE A 1 123 ? -11.076 -1.438 16.958 1.00 97.75 123 ILE A CA 1
ATOM 1015 C C . ILE A 1 123 ? -11.383 0.064 16.867 1.00 97.75 123 ILE A C 1
ATOM 1017 O O . ILE A 1 123 ? -10.462 0.881 16.789 1.00 97.75 123 ILE A O 1
ATOM 1021 N N . LYS A 1 124 ? -12.658 0.466 16.931 1.00 97.38 124 LYS A N 1
ATOM 1022 C CA . LYS A 1 124 ? -13.051 1.879 16.964 1.00 97.38 124 LYS A CA 1
ATOM 1023 C C . LYS A 1 124 ? -12.491 2.592 18.191 1.00 97.38 124 LYS A C 1
ATOM 1025 O O . LYS A 1 124 ? -11.901 3.657 18.015 1.00 97.38 124 LYS A O 1
ATOM 1030 N N . LEU A 1 125 ? -12.605 2.001 19.383 1.00 97.88 125 LEU A N 1
ATOM 1031 C CA . LEU A 1 125 ? -12.024 2.545 20.617 1.00 97.88 125 LEU A CA 1
ATOM 1032 C C . LEU A 1 125 ? -10.509 2.740 20.487 1.00 97.88 125 LEU A C 1
ATOM 1034 O O . LEU A 1 125 ? -10.016 3.836 20.750 1.00 97.88 125 LEU A O 1
ATOM 1038 N N . ILE A 1 126 ? -9.794 1.730 19.980 1.00 98.25 126 ILE A N 1
ATOM 1039 C CA . ILE A 1 126 ? -8.351 1.818 19.709 1.00 98.25 126 ILE A CA 1
ATOM 1040 C C . ILE A 1 126 ? -8.053 2.979 18.751 1.00 98.25 126 ILE A C 1
ATOM 1042 O O . ILE A 1 126 ? -7.186 3.809 19.013 1.00 98.25 126 ILE A O 1
ATOM 1046 N N . THR A 1 127 ? -8.784 3.073 17.638 1.00 98.06 127 THR A N 1
ATOM 1047 C CA . THR A 1 127 ? -8.516 4.101 16.621 1.00 98.06 127 THR A CA 1
ATOM 1048 C C . THR A 1 127 ? -8.875 5.512 17.083 1.00 98.06 127 THR A C 1
ATOM 1050 O O . THR A 1 127 ? -8.272 6.461 16.593 1.00 98.06 127 THR A O 1
ATOM 1053 N N . ASN A 1 128 ? -9.823 5.667 18.011 1.00 97.69 128 ASN A N 1
ATOM 1054 C CA . ASN A 1 128 ? -10.124 6.952 18.642 1.00 97.69 128 ASN A CA 1
ATOM 1055 C C . ASN A 1 128 ? -8.996 7.356 19.594 1.00 97.69 128 ASN A C 1
ATOM 1057 O O . ASN A 1 128 ? -8.425 8.424 19.414 1.00 97.69 128 ASN A O 1
ATOM 1061 N N . PHE A 1 129 ? -8.587 6.454 20.492 1.00 97.88 129 PHE A N 1
ATOM 1062 C CA . PHE A 1 129 ? -7.450 6.679 21.386 1.00 97.88 129 PHE A CA 1
ATOM 1063 C C . PHE A 1 129 ? -6.187 7.111 20.625 1.00 97.88 129 PHE A C 1
ATOM 1065 O O . PHE A 1 129 ? -5.523 8.071 21.004 1.00 97.88 129 PHE A O 1
ATOM 1072 N N . LEU A 1 130 ? -5.869 6.442 19.513 1.00 98.12 130 LEU A N 1
ATOM 1073 C CA . LEU A 1 130 ? -4.699 6.784 18.701 1.00 98.12 130 LEU A CA 1
ATOM 1074 C C . LEU A 1 130 ? -4.829 8.136 18.000 1.00 98.12 130 LEU A C 1
ATOM 1076 O O . LEU A 1 130 ? -3.821 8.811 17.816 1.00 98.12 130 LEU A O 1
ATOM 1080 N N . ARG A 1 131 ? -6.039 8.546 17.595 1.00 97.00 131 ARG A N 1
ATOM 1081 C CA . ARG A 1 131 ? -6.246 9.896 17.048 1.00 97.00 131 ARG A CA 1
ATOM 1082 C C . ARG A 1 131 ? -5.939 10.939 18.101 1.00 97.00 131 ARG A C 1
ATOM 1084 O O . ARG A 1 131 ? -5.164 11.839 17.811 1.00 97.00 131 ARG A O 1
ATOM 1091 N N . ASP A 1 132 ? -6.512 10.778 19.285 1.00 96.88 132 ASP A N 1
ATOM 1092 C CA . ASP A 1 132 ? -6.373 11.746 20.370 1.00 96.88 132 ASP A CA 1
ATOM 1093 C C . ASP A 1 132 ? -4.912 11.829 20.827 1.00 96.88 132 ASP A C 1
ATOM 1095 O O . ASP A 1 132 ? -4.375 12.916 21.000 1.00 96.88 132 ASP A O 1
ATOM 1099 N N . LYS A 1 133 ? -4.227 10.683 20.911 1.00 97.75 133 LYS A N 1
ATOM 1100 C CA . LYS A 1 133 ? -2.815 10.606 21.297 1.00 97.75 133 LYS A CA 1
ATOM 1101 C C . LYS A 1 133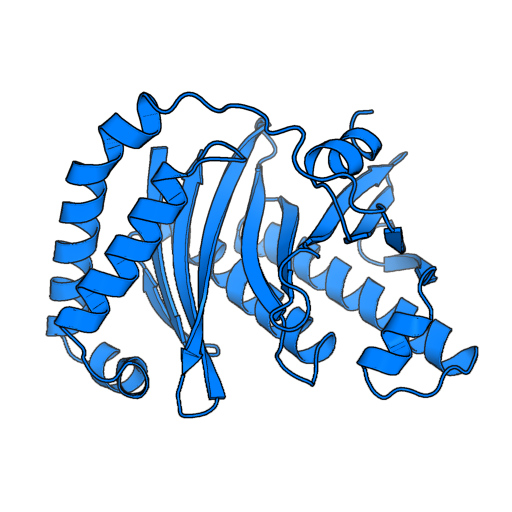 ? -1.848 11.220 20.276 1.00 97.75 133 LYS A C 1
ATOM 1103 O O . LYS A 1 133 ? -0.826 11.758 20.682 1.00 97.75 133 LYS A O 1
ATOM 1108 N N . TYR A 1 134 ? -2.107 11.081 18.973 1.00 97.38 134 TYR A N 1
ATOM 1109 C CA . TYR A 1 134 ? -1.129 11.429 17.928 1.00 97.38 134 TYR A CA 1
ATOM 1110 C C . TYR A 1 134 ? -1.479 12.675 17.109 1.00 97.38 134 TYR A C 1
ATOM 1112 O O . TYR A 1 134 ? -0.677 13.063 16.265 1.00 97.38 134 TYR A O 1
ATOM 1120 N N . ILE A 1 135 ? -2.639 13.309 17.312 1.00 94.69 135 ILE A N 1
ATOM 1121 C CA . ILE A 1 135 ? -3.021 14.496 16.531 1.00 94.69 135 ILE A CA 1
ATOM 1122 C C . ILE A 1 135 ? -2.012 15.641 16.685 1.00 94.69 135 ILE A C 1
ATOM 1124 O O . ILE A 1 135 ? -1.496 16.106 15.673 1.00 94.69 135 ILE A O 1
ATOM 1128 N N . GLU A 1 136 ? -1.682 16.013 17.920 1.00 94.31 136 GLU A N 1
ATOM 1129 C CA . GLU A 1 136 ? -0.744 17.091 18.248 1.00 94.31 136 GLU A CA 1
ATOM 1130 C C . GLU A 1 136 ? 0.707 16.722 17.873 1.00 94.31 136 GLU A C 1
ATOM 1132 O O . GLU A 1 136 ? 1.294 17.453 17.072 1.00 94.31 136 GLU A O 1
ATOM 1137 N N . PRO A 1 137 ? 1.253 15.538 18.246 1.00 95.19 137 PRO A N 1
ATOM 1138 C CA . PRO A 1 137 ? 2.585 15.123 17.794 1.00 95.19 137 PRO A CA 1
ATOM 1139 C C . PRO A 1 137 ? 2.777 15.172 16.273 1.00 95.19 137 PRO A C 1
ATOM 1141 O O . PRO A 1 137 ? 3.830 15.574 15.788 1.00 95.19 137 PRO A O 1
ATOM 1144 N N . LEU A 1 138 ? 1.758 14.793 15.494 1.00 94.00 138 LEU A N 1
ATOM 1145 C CA . LEU A 1 138 ? 1.818 14.831 14.028 1.00 94.00 138 LEU A CA 1
ATOM 1146 C C . LEU A 1 138 ? 1.791 16.248 13.445 1.00 94.00 138 LEU A C 1
ATOM 1148 O O . LEU A 1 138 ? 2.243 16.456 12.313 1.00 94.00 138 LEU A O 1
ATOM 1152 N N . GLU A 1 139 ? 1.187 17.200 14.149 1.00 91.25 139 GLU A N 1
ATOM 1153 C CA . GLU A 1 139 ? 1.135 18.600 13.734 1.00 91.25 139 GLU A CA 1
ATOM 1154 C C . GLU A 1 139 ? 2.471 19.291 14.013 1.00 91.25 139 GLU A C 1
ATOM 1156 O O . GLU A 1 139 ? 3.029 19.933 13.113 1.00 91.25 139 GLU A O 1
ATOM 1161 N N . GLU A 1 140 ? 3.018 19.055 15.204 1.00 91.38 140 GLU A N 1
ATOM 1162 C CA . GLU A 1 140 ? 4.262 19.644 15.702 1.00 91.38 140 GLU A CA 1
ATOM 1163 C C . GLU A 1 140 ? 5.528 19.020 15.105 1.00 91.38 140 GLU A C 1
ATOM 1165 O O . GLU A 1 140 ? 6.588 19.644 15.119 1.00 91.38 140 GLU A O 1
ATOM 1170 N N . GLU A 1 141 ? 5.436 17.812 14.539 1.00 91.12 141 GLU A N 1
ATOM 1171 C CA . GLU A 1 141 ? 6.594 17.075 14.035 1.00 91.12 141 GLU A CA 1
ATOM 1172 C C . GLU A 1 141 ? 7.434 17.892 13.040 1.00 91.12 141 GLU A C 1
ATOM 1174 O O . GLU A 1 141 ? 6.987 18.244 11.939 1.00 91.12 141 GLU A O 1
ATOM 1179 N N . ILE A 1 142 ? 8.695 18.133 13.388 1.00 85.31 142 ILE A N 1
ATOM 1180 C CA . ILE A 1 142 ? 9.677 18.752 12.500 1.00 85.31 142 ILE A CA 1
ATOM 1181 C C . ILE A 1 142 ? 10.316 17.653 11.654 1.00 85.31 142 ILE A C 1
ATOM 1183 O O . ILE A 1 142 ? 10.880 16.696 12.175 1.00 85.31 142 ILE A O 1
ATOM 1187 N N . ILE A 1 143 ? 10.230 17.793 10.330 1.00 84.88 143 ILE A N 1
ATOM 1188 C CA . ILE A 1 143 ? 10.807 16.821 9.399 1.00 84.88 143 ILE A CA 1
ATOM 1189 C C . ILE A 1 143 ? 12.206 17.268 9.035 1.00 84.88 143 ILE A C 1
ATOM 1191 O O . ILE A 1 143 ? 12.383 18.261 8.329 1.00 84.88 143 ILE A O 1
ATOM 1195 N N . PHE A 1 144 ? 13.183 16.482 9.456 1.00 69.88 144 PHE A N 1
ATOM 1196 C CA . PHE A 1 144 ? 14.525 16.572 8.920 1.00 69.88 144 PHE A CA 1
ATOM 1197 C C . PHE A 1 144 ? 14.565 15.722 7.651 1.00 69.88 144 PHE A C 1
ATOM 1199 O O . PHE A 1 144 ? 14.302 14.519 7.682 1.00 69.88 144 PHE A O 1
ATOM 1206 N N . GLU A 1 145 ? 14.825 16.348 6.500 1.00 65.69 145 GLU A N 1
ATOM 1207 C CA . GLU A 1 145 ? 15.162 15.582 5.302 1.00 65.69 145 GLU A CA 1
ATOM 1208 C C . GLU A 1 145 ? 16.520 14.923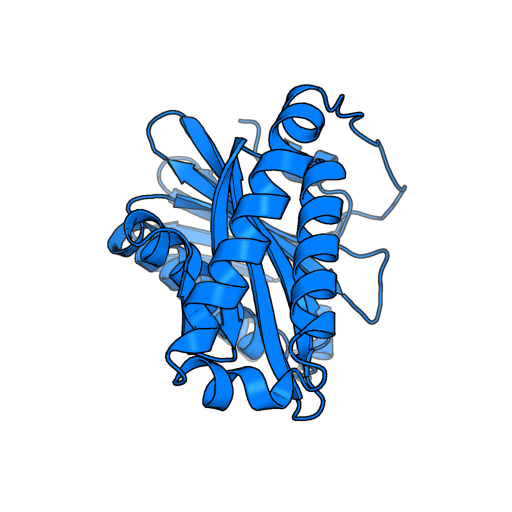 5.565 1.00 65.69 145 GLU A C 1
ATOM 1210 O O . GLU A 1 145 ? 17.575 15.531 5.397 1.00 65.69 145 GLU A O 1
ATOM 1215 N N . GLU A 1 146 ? 16.503 13.680 6.048 1.00 55.84 146 GLU A N 1
ATOM 1216 C CA . GLU A 1 146 ? 17.726 12.900 6.128 1.00 55.84 146 GLU A CA 1
ATOM 1217 C C . GLU A 1 146 ? 18.268 12.711 4.709 1.00 55.84 146 GLU A C 1
ATOM 1219 O O . GLU A 1 146 ? 17.684 12.007 3.877 1.00 55.84 146 GLU A O 1
ATOM 1224 N N . ASN A 1 147 ? 19.456 13.261 4.458 1.00 48.66 147 ASN A N 1
ATOM 1225 C CA . ASN A 1 147 ? 20.320 12.901 3.331 1.00 48.66 147 ASN A CA 1
ATOM 1226 C C . ASN A 1 147 ? 20.888 11.468 3.489 1.00 48.66 147 ASN A C 1
ATOM 1228 O O . ASN A 1 147 ? 22.041 11.199 3.154 1.00 48.66 147 ASN A O 1
ATOM 1232 N N . GLY A 1 148 ? 20.088 10.547 4.035 1.00 47.81 148 GLY A N 1
ATOM 1233 C CA . GLY A 1 148 ? 20.491 9.232 4.512 1.00 47.81 148 GLY A CA 1
ATOM 1234 C C . GLY A 1 148 ? 20.963 8.288 3.404 1.00 47.81 148 GLY A C 1
ATOM 1235 O O . GLY A 1 148 ? 20.265 8.065 2.412 1.00 47.81 148 GLY A O 1
ATOM 1236 N N . ASN A 1 149 ? 22.145 7.722 3.659 1.00 54.22 149 ASN A N 1
ATOM 1237 C CA . ASN A 1 149 ? 22.932 6.709 2.954 1.00 54.22 149 ASN A CA 1
ATOM 1238 C C . ASN A 1 149 ? 23.406 7.010 1.516 1.00 54.22 149 ASN A C 1
ATOM 1240 O O . ASN A 1 149 ? 22.638 7.325 0.605 1.00 54.22 149 ASN A O 1
ATOM 1244 N N . GLN A 1 150 ? 24.711 6.784 1.291 1.00 53.47 150 GLN A N 1
ATOM 1245 C CA . GLN A 1 150 ? 25.384 6.683 -0.017 1.00 53.47 150 GLN A CA 1
ATOM 1246 C C . GLN A 1 150 ? 24.946 5.430 -0.805 1.00 53.47 150 GLN A C 1
ATOM 1248 O O . GLN A 1 150 ? 25.738 4.807 -1.508 1.00 53.47 150 GLN A O 1
ATOM 1253 N N . LEU A 1 151 ? 23.688 5.012 -0.677 1.00 63.44 151 LEU A N 1
ATOM 1254 C CA . LEU A 1 151 ? 23.180 3.890 -1.448 1.00 63.44 151 LEU A CA 1
ATOM 1255 C C . LEU A 1 151 ? 23.175 4.273 -2.924 1.00 63.44 151 LEU A C 1
ATOM 1257 O O . LE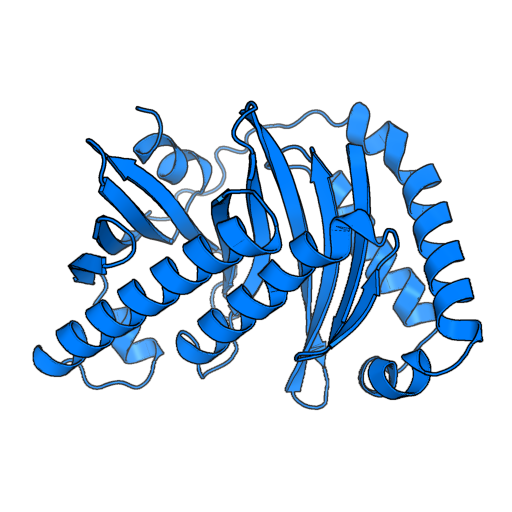U A 1 151 ? 22.712 5.351 -3.311 1.00 63.44 151 LEU A O 1
ATOM 1261 N N . LYS A 1 152 ? 23.717 3.378 -3.748 1.00 75.12 152 LYS A N 1
ATOM 1262 C CA . LYS A 1 152 ? 23.726 3.533 -5.196 1.00 75.12 152 LYS A CA 1
ATOM 1263 C C . LYS A 1 152 ? 22.286 3.480 -5.703 1.00 75.12 152 LYS A C 1
ATOM 1265 O O . LYS A 1 152 ? 21.650 2.429 -5.680 1.00 75.12 152 LYS A O 1
ATOM 1270 N N . ASN A 1 153 ? 21.786 4.619 -6.170 1.00 82.81 153 ASN A N 1
ATOM 1271 C CA . ASN A 1 153 ? 20.489 4.686 -6.830 1.00 82.81 153 ASN A CA 1
ATOM 1272 C C . ASN A 1 153 ? 20.534 3.877 -8.128 1.00 82.81 153 ASN A C 1
ATOM 1274 O O . ASN A 1 153 ? 21.450 4.048 -8.931 1.00 82.81 153 ASN A O 1
ATOM 1278 N N . THR A 1 154 ? 19.536 3.024 -8.334 1.00 86.12 154 THR A N 1
ATOM 1279 C CA . THR A 1 154 ? 19.427 2.190 -9.533 1.00 86.12 154 THR A CA 1
ATOM 1280 C C . THR A 1 154 ? 18.021 2.291 -10.097 1.00 86.12 154 THR A C 1
ATOM 1282 O O . THR A 1 154 ? 17.040 2.104 -9.378 1.00 86.12 154 THR A O 1
ATOM 1285 N N . ILE A 1 155 ? 17.926 2.594 -11.390 1.00 87.75 155 ILE A N 1
ATOM 1286 C CA . ILE A 1 155 ? 16.671 2.531 -12.137 1.00 87.75 155 ILE A CA 1
ATOM 1287 C C . ILE A 1 155 ? 16.469 1.073 -12.525 1.00 87.75 155 ILE A C 1
ATOM 1289 O O . ILE A 1 155 ? 17.346 0.479 -13.142 1.00 87.75 155 ILE A O 1
ATOM 1293 N N . LEU A 1 156 ? 15.333 0.499 -12.143 1.00 88.31 156 LEU A N 1
ATOM 1294 C CA . LEU A 1 156 ? 14.994 -0.884 -12.459 1.00 88.31 156 LEU A CA 1
ATOM 1295 C C . LEU A 1 156 ? 14.179 -0.939 -13.750 1.00 88.31 156 LEU A C 1
ATOM 1297 O O . LEU A 1 156 ? 14.490 -1.725 -14.639 1.00 88.31 156 LEU A O 1
ATOM 1301 N N . TYR A 1 157 ? 13.173 -0.071 -13.873 1.00 91.69 157 TYR A N 1
ATOM 1302 C CA . TYR A 1 157 ? 12.212 -0.083 -14.974 1.00 91.69 157 TYR A CA 1
ATOM 1303 C C . TYR A 1 157 ? 11.701 1.324 -15.302 1.00 91.69 157 TYR A C 1
ATOM 1305 O O . TYR A 1 157 ? 11.459 2.117 -14.388 1.00 91.69 157 TYR A O 1
ATOM 1313 N N . THR A 1 158 ? 11.465 1.600 -16.585 1.00 91.31 158 THR A N 1
ATOM 1314 C CA . THR A 1 158 ? 10.667 2.739 -17.067 1.00 91.31 158 THR A CA 1
ATOM 1315 C C . THR A 1 158 ? 9.562 2.256 -18.000 1.00 91.31 158 THR A C 1
ATOM 1317 O O . THR A 1 158 ? 9.749 1.327 -18.783 1.00 91.31 158 THR A O 1
ATOM 1320 N N . GLY A 1 159 ? 8.407 2.912 -17.943 1.00 90.69 159 GLY A N 1
ATOM 1321 C CA . GLY A 1 159 ? 7.287 2.682 -18.845 1.00 90.69 159 GLY A CA 1
ATOM 1322 C C . GLY A 1 159 ? 6.624 3.996 -19.227 1.00 90.69 159 GLY A C 1
ATOM 1323 O O . GLY A 1 159 ? 6.417 4.859 -18.380 1.00 90.69 159 GLY A O 1
ATOM 1324 N N . ILE A 1 160 ? 6.287 4.150 -20.500 1.00 87.81 160 ILE A N 1
ATOM 1325 C CA . ILE A 1 160 ? 5.496 5.260 -21.022 1.00 87.81 160 ILE A CA 1
ATOM 1326 C C . ILE A 1 160 ? 4.199 4.683 -21.564 1.00 87.81 160 ILE A C 1
ATOM 1328 O O . ILE A 1 160 ? 4.217 3.748 -22.366 1.00 87.81 160 ILE A O 1
ATOM 1332 N N . SER A 1 161 ? 3.077 5.265 -21.156 1.00 84.56 161 SER A N 1
ATOM 1333 C CA . SER A 1 161 ? 1.754 4.892 -21.645 1.00 84.56 161 SER A CA 1
ATOM 1334 C C . SER A 1 161 ? 0.943 6.108 -22.095 1.00 84.56 161 SER A C 1
ATOM 1336 O O . SER A 1 161 ? 1.132 7.229 -21.616 1.00 84.56 161 SER A O 1
ATOM 1338 N N . ALA A 1 162 ? 0.023 5.890 -23.034 1.00 82.94 162 ALA A N 1
ATOM 1339 C CA . ALA A 1 162 ? -1.002 6.858 -23.419 1.00 82.94 162 ALA A CA 1
ATOM 1340 C C . ALA A 1 162 ? -2.376 6.257 -23.157 1.00 82.94 162 ALA A C 1
ATOM 1342 O O . ALA A 1 162 ? -2.655 5.145 -23.591 1.00 82.94 162 ALA A O 1
ATOM 1343 N N . GLN A 1 163 ? -3.237 6.990 -22.445 1.00 75.69 163 GLN A N 1
ATOM 1344 C CA . GLN A 1 163 ? -4.601 6.539 -22.130 1.00 75.69 163 GLN A CA 1
ATOM 1345 C C . GLN A 1 163 ? -4.649 5.134 -21.484 1.00 75.69 163 GLN A C 1
ATOM 1347 O O . GLN A 1 163 ? -5.602 4.387 -21.675 1.00 75.69 163 GLN A O 1
ATOM 1352 N N . GLY A 1 164 ? -3.612 4.768 -20.720 1.00 67.56 164 GLY A N 1
ATOM 1353 C CA . GLY A 1 164 ? -3.488 3.455 -20.076 1.00 67.56 164 GLY A CA 1
ATOM 1354 C C . GLY A 1 164 ? -2.916 2.340 -20.960 1.00 67.56 164 GLY A C 1
ATOM 1355 O O . GLY A 1 164 ? -2.745 1.227 -20.472 1.00 67.56 164 GLY A O 1
ATOM 1356 N N . LEU A 1 165 ? -2.579 2.620 -22.223 1.00 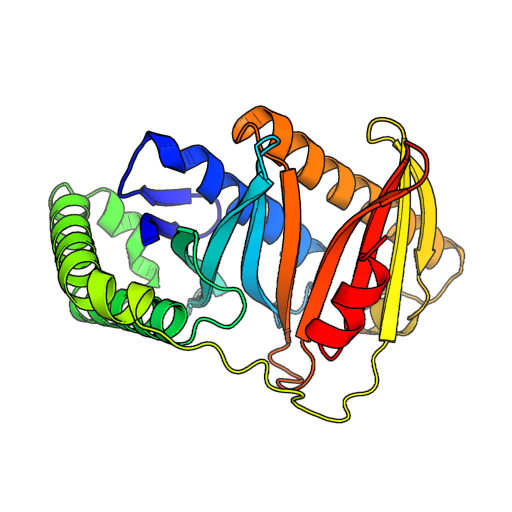76.00 165 LEU A N 1
ATOM 1357 C CA . LEU A 1 165 ? -1.944 1.664 -23.130 1.00 76.00 165 LEU A CA 1
ATOM 1358 C C . LEU A 1 165 ? -0.417 1.833 -23.114 1.00 76.00 165 LEU A C 1
ATOM 1360 O O . LEU A 1 165 ? 0.060 2.941 -23.388 1.00 76.00 165 LEU A O 1
ATOM 1364 N N . PRO A 1 166 ? 0.357 0.775 -22.806 1.00 78.44 166 PRO A N 1
ATOM 1365 C CA . PRO A 1 166 ? 1.815 0.802 -22.900 1.00 78.44 166 PRO A CA 1
ATOM 1366 C C . PRO A 1 166 ? 2.281 1.162 -24.317 1.00 78.44 166 PRO A C 1
ATOM 1368 O O . PRO A 1 166 ? 1.854 0.538 -25.284 1.00 78.44 166 PRO A O 1
ATOM 1371 N N . ILE A 1 167 ? 3.164 2.156 -24.435 1.00 83.56 167 ILE A N 1
ATOM 1372 C CA . ILE A 1 167 ? 3.810 2.546 -25.699 1.00 83.56 167 ILE A CA 1
ATOM 1373 C C . ILE A 1 167 ? 5.243 2.019 -25.722 1.00 83.56 167 ILE A C 1
ATOM 1375 O O . ILE A 1 167 ? 5.642 1.325 -26.651 1.00 83.56 167 ILE A O 1
ATOM 1379 N N . ILE A 1 168 ? 6.022 2.359 -24.695 1.00 84.88 168 ILE A N 1
ATOM 1380 C CA . ILE A 1 168 ? 7.423 1.956 -24.556 1.00 84.88 168 ILE A CA 1
ATOM 1381 C C . ILE A 1 168 ? 7.621 1.486 -23.124 1.00 84.88 168 ILE A C 1
ATOM 1383 O O . ILE A 1 168 ? 7.169 2.141 -22.190 1.00 84.88 168 ILE A O 1
ATOM 1387 N N . SER A 1 169 ? 8.315 0.370 -22.948 1.00 86.00 169 SER A N 1
ATOM 1388 C CA . SER A 1 169 ? 8.741 -0.102 -21.635 1.00 86.00 169 SER A CA 1
ATOM 1389 C C . SER A 1 169 ? 10.163 -0.634 -21.721 1.00 86.00 169 SER A C 1
ATOM 1391 O O . SER A 1 169 ? 10.549 -1.221 -22.731 1.00 86.00 169 SER A O 1
ATOM 1393 N N . GLN A 1 170 ? 10.956 -0.389 -20.684 1.00 87.44 170 GLN A N 1
ATOM 1394 C CA . GLN A 1 170 ? 12.337 -0.837 -20.617 1.00 87.44 170 GLN A CA 1
ATOM 1395 C C . GLN A 1 170 ? 12.680 -1.301 -19.205 1.00 87.44 170 GLN A C 1
ATOM 1397 O O . GLN A 1 170 ? 12.611 -0.538 -18.241 1.00 87.44 170 GLN A O 1
ATOM 1402 N N . LEU A 1 171 ? 13.125 -2.552 -19.107 1.00 87.06 171 LEU A N 1
ATOM 1403 C CA . LEU A 1 171 ? 13.778 -3.094 -17.923 1.00 87.06 171 LEU A CA 1
ATOM 1404 C C . LEU A 1 171 ? 15.293 -2.842 -18.017 1.00 87.06 171 LEU A C 1
ATOM 1406 O O . LEU A 1 171 ? 15.968 -3.387 -18.892 1.00 87.06 171 LEU A O 1
ATOM 1410 N N . TYR A 1 172 ? 15.828 -2.012 -17.122 1.00 85.38 172 TYR A N 1
ATOM 1411 C CA . TYR A 1 172 ? 17.261 -1.701 -17.050 1.00 85.38 172 TYR A CA 1
ATOM 1412 C C . TYR A 1 172 ? 18.011 -2.723 -16.206 1.00 85.38 172 TYR A C 1
ATOM 1414 O O . TYR A 1 172 ? 19.084 -3.183 -16.597 1.00 85.38 172 TYR A O 1
ATOM 1422 N N . ASP A 1 173 ? 17.431 -3.097 -15.067 1.00 82.31 173 ASP A N 1
ATOM 1423 C CA . ASP A 1 173 ? 18.007 -4.103 -14.189 1.00 82.31 173 ASP A CA 1
ATOM 1424 C C . ASP A 1 173 ? 17.463 -5.490 -14.548 1.00 82.31 173 ASP A C 1
ATOM 1426 O O . ASP A 1 173 ? 16.413 -5.929 -14.075 1.00 82.31 173 ASP A O 1
ATOM 1430 N N . LYS A 1 174 ? 18.193 -6.188 -15.421 1.00 78.81 174 LYS A N 1
ATOM 1431 C CA . LYS A 1 174 ? 17.852 -7.550 -15.850 1.00 78.81 174 LYS A CA 1
ATOM 1432 C C . LYS A 1 174 ? 18.069 -8.587 -14.743 1.00 78.81 174 LYS A C 1
ATOM 1434 O O . LYS A 1 174 ? 17.588 -9.713 -14.886 1.00 78.81 174 LYS A O 1
ATOM 1439 N N . ASP A 1 175 ? 18.787 -8.259 -13.664 1.00 73.69 175 ASP A N 1
ATOM 1440 C CA . ASP A 1 175 ? 18.888 -9.136 -12.494 1.00 73.69 175 ASP A CA 1
ATOM 1441 C C . ASP A 1 175 ? 17.556 -9.235 -11.749 1.00 73.69 175 ASP A C 1
ATOM 1443 O O . ASP A 1 175 ? 17.299 -10.276 -11.146 1.00 73.69 175 ASP A O 1
ATOM 1447 N N . LEU A 1 176 ? 16.646 -8.268 -11.932 1.00 73.25 176 LEU A N 1
ATOM 1448 C CA . LEU A 1 176 ? 15.278 -8.374 -11.430 1.00 73.25 176 LEU A CA 1
ATOM 1449 C C . LEU A 1 176 ? 14.619 -9.685 -11.884 1.00 73.25 176 LEU A C 1
ATOM 1451 O O . LEU A 1 176 ? 14.052 -10.383 -11.059 1.00 73.25 176 LEU A O 1
ATOM 1455 N N . LEU A 1 177 ? 14.761 -10.097 -13.150 1.00 71.94 177 LEU A N 1
ATOM 1456 C CA . LEU A 1 177 ? 14.181 -11.363 -13.629 1.00 71.94 177 LEU A CA 1
ATOM 1457 C C . LEU A 1 177 ? 14.751 -12.594 -12.918 1.00 71.94 177 LEU A C 1
ATOM 1459 O O . LEU A 1 177 ? 14.032 -13.565 -12.692 1.00 71.94 177 LEU A O 1
ATOM 1463 N N . ARG A 1 178 ? 16.028 -12.547 -12.523 1.00 65.94 178 ARG A N 1
ATOM 1464 C CA . ARG A 1 178 ? 16.662 -13.631 -11.765 1.00 65.94 178 ARG A CA 1
ATOM 1465 C C . ARG A 1 178 ? 16.074 -13.732 -10.365 1.00 65.94 178 ARG A C 1
ATOM 1467 O O . ARG A 1 178 ? 15.823 -14.841 -9.893 1.00 65.94 178 ARG A O 1
ATOM 1474 N N . ASP A 1 179 ? 15.821 -12.595 -9.725 1.00 65.00 179 ASP A N 1
ATOM 1475 C CA . ASP A 1 179 ? 15.168 -12.548 -8.416 1.00 65.00 179 ASP A CA 1
ATOM 1476 C C . ASP A 1 179 ? 13.749 -13.133 -8.472 1.00 65.00 179 ASP A C 1
ATOM 1478 O O . ASP A 1 179 ? 13.299 -13.750 -7.501 1.00 65.00 179 ASP A O 1
ATOM 1482 N N . LEU A 1 180 ? 13.102 -13.030 -9.640 1.00 65.88 180 LEU A N 1
ATOM 1483 C CA . LEU A 1 180 ? 11.789 -13.602 -9.961 1.00 65.88 180 LEU A CA 1
ATOM 1484 C C . LEU A 1 180 ? 11.825 -15.043 -10.479 1.00 65.88 180 LEU A C 1
ATOM 1486 O O . LEU A 1 180 ? 10.781 -15.558 -10.870 1.00 65.88 180 LEU A O 1
ATOM 1490 N N . GLN A 1 181 ? 12.992 -15.699 -10.478 1.00 68.44 181 GLN A N 1
ATOM 1491 C CA . GLN A 1 181 ? 13.179 -17.060 -11.001 1.00 68.44 181 GLN A CA 1
ATOM 1492 C C . GLN A 1 181 ? 12.773 -17.217 -12.480 1.00 68.44 181 GLN A C 1
ATOM 1494 O O . GLN A 1 181 ? 12.356 -18.291 -12.907 1.00 68.44 181 GLN A O 1
ATOM 1499 N N . GLN A 1 182 ? 12.900 -16.153 -13.274 1.00 71.94 182 GLN A N 1
ATOM 1500 C CA . GLN A 1 182 ? 12.643 -16.177 -14.712 1.00 71.94 182 GLN A CA 1
ATOM 1501 C C . GLN A 1 182 ? 13.951 -16.235 -15.506 1.00 71.94 182 GLN A C 1
ATOM 1503 O O . GLN A 1 182 ? 14.977 -15.672 -15.114 1.00 71.94 182 GLN A O 1
ATOM 1508 N N . GLU A 1 183 ? 13.912 -16.912 -16.654 1.00 74.56 183 GLU A N 1
ATOM 1509 C CA . GLU A 1 183 ? 15.032 -16.931 -17.592 1.00 74.56 183 GLU A CA 1
ATOM 1510 C C . GLU A 1 183 ? 15.285 -15.539 -18.179 1.00 74.56 183 GLU A C 1
ATOM 1512 O O . GLU A 1 183 ? 14.360 -14.802 -18.523 1.00 74.56 183 GLU A O 1
ATOM 1517 N N . LYS A 1 184 ? 16.563 -15.186 -18.346 1.00 80.06 184 LYS A N 1
ATOM 1518 C CA . LYS A 1 184 ? 16.986 -13.901 -18.915 1.00 80.06 184 LYS A CA 1
ATOM 1519 C C . LYS A 1 184 ? 17.088 -13.955 -20.440 1.00 80.06 184 LYS A C 1
ATOM 1521 O O . LYS A 1 184 ? 18.156 -13.713 -20.999 1.00 80.06 184 LYS A O 1
ATOM 1526 N N . THR A 1 185 ? 15.992 -14.279 -21.115 1.00 83.81 185 THR A N 1
ATOM 1527 C CA . THR A 1 185 ? 15.909 -14.170 -22.579 1.00 83.81 185 THR A CA 1
ATOM 1528 C C . THR A 1 185 ? 15.289 -12.831 -22.979 1.00 83.81 185 THR A C 1
ATOM 1530 O O . THR A 1 185 ? 14.550 -12.226 -22.201 1.00 83.81 185 THR A O 1
ATOM 1533 N N . ASN A 1 186 ? 15.582 -12.343 -24.189 1.00 83.31 186 ASN A N 1
ATOM 1534 C CA . ASN A 1 186 ? 14.990 -11.093 -24.686 1.00 83.31 186 ASN A CA 1
ATOM 1535 C C . ASN A 1 186 ? 13.457 -11.175 -24.733 1.00 83.31 186 ASN A C 1
ATOM 1537 O O . ASN A 1 186 ? 12.788 -10.250 -24.291 1.00 83.31 186 ASN A O 1
ATOM 1541 N N . GLU A 1 187 ? 12.915 -12.318 -25.156 1.00 84.81 187 GLU A N 1
ATOM 1542 C CA . GLU A 1 187 ? 11.472 -12.576 -25.167 1.00 84.81 187 GLU A CA 1
ATOM 1543 C C . GLU A 1 187 ? 10.860 -12.476 -23.760 1.00 84.81 187 GLU A C 1
ATOM 1545 O O . GLU A 1 187 ? 9.847 -11.810 -23.564 1.00 84.81 187 GLU A O 1
ATOM 1550 N N . LYS A 1 188 ? 11.497 -13.073 -22.742 1.00 84.00 188 LYS A N 1
ATOM 1551 C CA . LYS A 1 188 ? 11.018 -12.979 -21.353 1.00 84.00 188 LYS A CA 1
ATOM 1552 C C . LYS A 1 188 ? 11.107 -11.558 -20.803 1.00 84.00 188 LYS A C 1
ATOM 1554 O O . LYS A 1 188 ? 10.197 -11.139 -20.093 1.00 84.00 188 LYS A O 1
ATOM 1559 N N . ILE A 1 189 ? 12.159 -10.812 -21.147 1.00 84.19 189 ILE A N 1
ATOM 1560 C CA . ILE A 1 189 ? 12.299 -9.396 -20.776 1.00 84.19 189 ILE A CA 1
ATOM 1561 C C . ILE A 1 189 ? 11.161 -8.567 -21.376 1.00 84.19 189 ILE A C 1
ATOM 1563 O O . ILE A 1 189 ? 10.562 -7.762 -20.661 1.00 84.19 189 ILE A O 1
ATOM 1567 N N . GLU A 1 190 ? 10.846 -8.761 -22.656 1.00 82.44 190 GLU A N 1
ATOM 1568 C CA . GLU A 1 190 ? 9.765 -8.042 -23.338 1.00 82.44 190 GLU A CA 1
ATOM 1569 C C . GLU A 1 190 ? 8.393 -8.397 -22.759 1.00 82.44 190 GLU A C 1
ATOM 1571 O O . GLU A 1 190 ? 7.627 -7.498 -22.403 1.00 82.44 190 GLU A O 1
ATOM 1576 N N . LEU A 1 191 ? 8.111 -9.692 -22.578 1.00 84.56 191 LEU A N 1
ATOM 1577 C CA . LEU A 1 191 ? 6.866 -10.168 -21.972 1.00 84.56 191 LEU A CA 1
ATOM 1578 C C . LEU A 1 191 ? 6.679 -9.613 -20.557 1.00 84.56 191 LEU A C 1
ATOM 1580 O O . LEU A 1 191 ? 5.612 -9.091 -20.237 1.00 84.56 191 LEU A O 1
ATOM 1584 N N . PHE A 1 192 ? 7.720 -9.679 -19.724 1.00 85.38 192 PHE A N 1
ATOM 1585 C CA . PHE A 1 192 ? 7.680 -9.139 -18.368 1.00 85.38 192 PHE A CA 1
ATOM 1586 C C . PHE A 1 192 ? 7.473 -7.623 -18.362 1.00 85.38 192 PHE A C 1
ATOM 1588 O O . PHE A 1 192 ? 6.653 -7.121 -17.597 1.00 85.38 192 PHE A O 1
ATOM 1595 N N . SER A 1 193 ? 8.197 -6.886 -19.209 1.00 85.88 193 SER A N 1
ATOM 1596 C CA . SER A 1 193 ? 8.094 -5.423 -19.271 1.00 85.88 193 SER A CA 1
ATOM 1597 C C . SER A 1 193 ? 6.693 -4.982 -19.704 1.00 85.88 193 SER A C 1
ATOM 1599 O O . SER A 1 193 ? 6.123 -4.069 -19.106 1.00 85.88 193 SER A O 1
ATOM 1601 N N . SER A 1 194 ? 6.106 -5.679 -20.682 1.00 83.62 194 SER A N 1
ATOM 1602 C CA . SER A 1 194 ? 4.738 -5.438 -21.145 1.00 83.62 194 SER A CA 1
ATOM 1603 C C . SER A 1 194 ? 3.694 -5.740 -20.061 1.00 83.62 194 SER A C 1
ATOM 1605 O O . SER A 1 194 ? 2.856 -4.886 -19.756 1.00 83.62 194 SER A O 1
ATOM 1607 N N . ASP A 1 195 ? 3.786 -6.907 -19.411 1.00 86.06 195 ASP A N 1
ATOM 1608 C CA . ASP A 1 195 ? 2.894 -7.308 -18.313 1.00 86.06 195 ASP A CA 1
ATOM 1609 C C . ASP A 1 195 ? 2.981 -6.340 -17.121 1.00 86.06 195 ASP A C 1
ATOM 1611 O O . ASP A 1 195 ? 1.961 -5.880 -16.596 1.00 86.06 195 ASP A O 1
ATOM 1615 N N . LEU A 1 196 ? 4.197 -5.949 -16.732 1.00 88.81 196 LEU A N 1
ATOM 1616 C CA . LEU A 1 196 ? 4.427 -4.956 -15.689 1.00 88.81 196 LEU A CA 1
ATOM 1617 C C . LEU A 1 196 ? 3.789 -3.610 -16.052 1.00 88.81 196 LEU A C 1
ATOM 1619 O O . LEU A 1 196 ? 3.069 -3.036 -15.230 1.00 88.81 196 LEU A O 1
ATOM 1623 N N . SER A 1 197 ? 3.997 -3.123 -17.279 1.00 87.88 197 SER A N 1
ATOM 1624 C CA . SER A 1 197 ? 3.389 -1.871 -17.735 1.00 87.88 197 SER A CA 1
ATOM 1625 C C . SER A 1 197 ? 1.862 -1.917 -17.664 1.00 87.88 197 SER A C 1
ATOM 1627 O O . SER A 1 197 ? 1.241 -0.961 -17.197 1.00 87.88 197 SER A O 1
ATOM 1629 N N . ALA A 1 198 ? 1.249 -3.023 -18.093 1.00 86.06 198 ALA A N 1
ATOM 1630 C CA . ALA A 1 198 ? -0.201 -3.196 -18.064 1.00 86.06 198 ALA A CA 1
ATOM 1631 C C . ALA A 1 198 ? -0.752 -3.212 -16.626 1.00 86.06 198 ALA A C 1
ATOM 1633 O O . ALA A 1 198 ? -1.775 -2.582 -16.332 1.00 86.06 198 ALA A O 1
ATOM 1634 N N . LYS A 1 199 ? -0.059 -3.880 -15.696 1.00 90.06 199 LYS A N 1
ATOM 1635 C CA . LYS A 1 199 ? -0.444 -3.918 -14.277 1.00 90.06 199 LYS A CA 1
ATOM 1636 C C . LYS A 1 199 ? -0.321 -2.552 -13.599 1.00 90.06 199 LYS A C 1
ATOM 1638 O O . LYS A 1 199 ? -1.214 -2.170 -12.838 1.00 90.06 199 LYS A O 1
ATOM 1643 N N . LEU A 1 200 ? 0.737 -1.793 -13.892 1.00 91.56 200 LEU A N 1
ATOM 1644 C CA . LEU A 1 200 ? 0.922 -0.431 -13.376 1.00 91.56 200 LEU A CA 1
ATOM 1645 C C . LEU A 1 200 ? -0.176 0.516 -13.880 1.00 91.56 200 LEU A C 1
ATOM 1647 O O . LEU A 1 200 ? -0.805 1.211 -13.074 1.00 91.56 200 LEU A O 1
ATOM 1651 N N . ALA A 1 201 ? -0.487 0.466 -15.179 1.00 87.44 201 ALA A N 1
ATOM 1652 C CA . ALA A 1 201 ? -1.591 1.221 -15.767 1.00 87.44 201 ALA A CA 1
ATOM 1653 C C . ALA A 1 201 ? -2.940 0.854 -15.124 1.00 87.44 201 ALA A C 1
ATOM 1655 O O . ALA A 1 201 ? -3.720 1.737 -14.760 1.00 87.44 201 ALA A O 1
ATOM 1656 N N . THR A 1 202 ? -3.182 -0.439 -14.891 1.00 88.69 202 THR A N 1
ATOM 1657 C CA . THR A 1 202 ? -4.397 -0.939 -14.231 1.00 88.69 202 THR A CA 1
ATOM 1658 C C . THR A 1 202 ? -4.553 -0.380 -12.815 1.00 88.69 202 THR A C 1
ATOM 1660 O O . THR A 1 202 ? -5.643 0.057 -12.442 1.00 88.69 202 THR A O 1
ATOM 1663 N N . ILE A 1 203 ? -3.479 -0.340 -12.017 1.00 91.00 203 ILE A N 1
ATOM 1664 C CA . ILE A 1 203 ? -3.511 0.264 -10.674 1.00 91.00 203 ILE A CA 1
ATOM 1665 C C . ILE A 1 203 ? -3.821 1.757 -10.752 1.00 91.00 203 ILE A C 1
ATOM 1667 O O . ILE A 1 203 ? -4.661 2.249 -9.991 1.00 91.00 203 ILE A O 1
ATOM 1671 N N . SER A 1 204 ? -3.163 2.476 -11.663 1.00 89.62 204 SER A N 1
ATOM 1672 C CA . SER A 1 204 ? -3.376 3.911 -11.852 1.00 89.62 204 SER A CA 1
ATOM 1673 C C . SER A 1 204 ? -4.836 4.213 -12.220 1.00 89.62 204 SER A C 1
ATOM 1675 O O . SER A 1 204 ? -5.498 5.011 -11.551 1.00 89.62 204 SER A O 1
ATOM 1677 N N . MET A 1 205 ? -5.387 3.481 -13.193 1.00 87.56 205 MET A N 1
ATOM 1678 C CA . MET A 1 205 ? -6.769 3.629 -13.654 1.00 87.56 205 MET A CA 1
ATOM 1679 C C . MET A 1 205 ? -7.790 3.255 -12.570 1.00 87.56 205 MET A C 1
ATOM 1681 O O . MET A 1 205 ? -8.728 4.012 -12.313 1.00 87.56 205 MET A O 1
ATOM 1685 N N . ASN A 1 206 ? -7.599 2.132 -11.868 1.00 88.38 206 ASN A N 1
ATOM 1686 C CA . ASN A 1 206 ? -8.478 1.742 -10.761 1.00 88.38 206 ASN A CA 1
ATOM 1687 C C . ASN A 1 206 ? -8.465 2.776 -9.631 1.00 88.38 206 ASN A C 1
ATOM 1689 O O . ASN A 1 206 ? -9.513 3.070 -9.054 1.00 88.38 206 ASN A O 1
ATOM 1693 N N . THR A 1 207 ? -7.308 3.379 -9.349 1.00 89.69 207 THR A N 1
ATOM 1694 C CA . THR A 1 207 ? -7.183 4.462 -8.365 1.00 89.69 207 THR A CA 1
ATOM 1695 C C . THR A 1 207 ? -8.000 5.692 -8.783 1.00 89.69 207 THR A C 1
ATOM 1697 O O . THR A 1 207 ? -8.748 6.242 -7.968 1.00 89.69 207 THR A O 1
ATOM 1700 N N . GLN A 1 208 ? -7.942 6.074 -10.063 1.00 89.06 208 GLN A N 1
ATOM 1701 C CA . GLN A 1 208 ? -8.747 7.169 -10.615 1.00 89.06 208 GLN A CA 1
ATOM 1702 C C . GLN A 1 208 ? -10.250 6.880 -10.542 1.00 89.06 208 GLN A C 1
ATOM 1704 O O . GLN A 1 208 ? -11.011 7.725 -10.071 1.00 89.06 208 GLN A O 1
ATOM 1709 N N . ILE A 1 209 ? -10.688 5.685 -10.942 1.00 87.88 209 ILE A N 1
ATOM 1710 C CA . ILE A 1 209 ? -12.112 5.326 -10.997 1.00 87.88 209 ILE A CA 1
ATOM 1711 C C . ILE A 1 209 ? -12.705 5.171 -9.590 1.00 87.88 209 ILE A C 1
ATOM 1713 O O . ILE A 1 209 ? -13.750 5.749 -9.283 1.00 87.88 209 ILE A O 1
ATOM 1717 N N . ARG A 1 210 ? -12.049 4.392 -8.719 1.00 86.81 210 ARG A N 1
ATOM 1718 C CA . ARG A 1 210 ? -12.592 3.997 -7.407 1.00 86.81 210 ARG A CA 1
ATOM 1719 C C . ARG A 1 210 ? -12.416 5.087 -6.355 1.00 86.81 210 ARG A C 1
ATOM 1721 O O . ARG A 1 210 ? -13.343 5.386 -5.601 1.00 86.81 210 ARG A O 1
ATOM 1728 N N . ALA A 1 211 ? -11.230 5.688 -6.29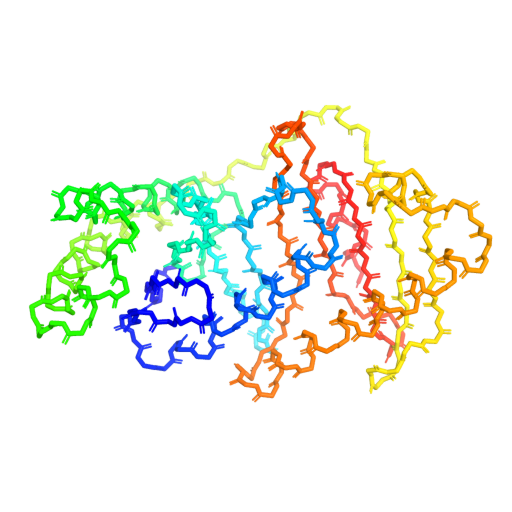8 1.00 85.38 211 ALA A N 1
ATOM 1729 C CA . ALA A 1 211 ? -10.865 6.644 -5.255 1.00 85.38 211 ALA A CA 1
ATOM 1730 C C . ALA A 1 211 ? -10.894 8.108 -5.722 1.00 85.38 211 ALA A C 1
ATOM 1732 O O . ALA A 1 211 ? -10.706 9.001 -4.893 1.00 85.38 211 ALA A O 1
ATOM 1733 N N . LYS A 1 212 ? -11.164 8.374 -7.013 1.00 88.88 212 LYS A N 1
ATOM 1734 C CA . LYS A 1 212 ? -11.211 9.730 -7.601 1.00 88.88 212 LYS A CA 1
ATOM 1735 C C . LYS A 1 212 ? -9.944 10.537 -7.304 1.00 88.88 212 LYS A C 1
ATOM 1737 O O . LYS A 1 212 ? -9.994 11.722 -6.975 1.00 88.88 212 LYS A O 1
ATOM 1742 N N . THR A 1 213 ? -8.801 9.862 -7.361 1.00 90.00 213 THR A N 1
ATOM 1743 C CA . THR A 1 213 ? -7.477 10.417 -7.074 1.00 90.00 213 THR A CA 1
ATOM 1744 C C . THR A 1 213 ? -6.436 9.733 -7.953 1.00 90.00 213 THR A C 1
ATOM 1746 O O . THR A 1 213 ? -6.749 8.773 -8.648 1.00 90.00 213 THR A O 1
ATOM 1749 N N . ASN A 1 214 ? -5.197 10.213 -7.932 1.00 90.69 214 ASN A N 1
ATOM 1750 C CA . ASN A 1 214 ? -4.096 9.592 -8.661 1.00 90.69 214 ASN A CA 1
ATOM 1751 C C . ASN A 1 214 ? -3.096 9.001 -7.682 1.00 90.69 214 ASN A C 1
ATOM 1753 O O . ASN A 1 214 ? -2.789 9.619 -6.661 1.00 90.69 214 ASN A O 1
ATOM 1757 N N . ILE A 1 215 ? -2.534 7.849 -8.020 1.00 92.00 215 ILE A N 1
ATOM 1758 C CA . ILE A 1 215 ? -1.348 7.354 -7.337 1.00 92.00 215 ILE A CA 1
ATOM 1759 C C . ILE A 1 215 ? -0.126 8.155 -7.802 1.00 92.00 215 ILE A C 1
ATOM 1761 O O . ILE A 1 215 ? -0.054 8.597 -8.948 1.00 92.00 215 ILE A O 1
ATOM 1765 N N . LYS A 1 216 ? 0.804 8.420 -6.887 1.00 92.12 216 LYS A N 1
ATOM 1766 C CA . LYS A 1 216 ? 2.068 9.107 -7.182 1.00 92.12 216 LYS A CA 1
ATOM 1767 C C . LYS A 1 216 ? 3.280 8.286 -6.835 1.00 92.12 216 LYS A C 1
ATOM 1769 O O . LYS A 1 216 ? 4.268 8.348 -7.557 1.00 92.12 216 LYS A O 1
ATOM 1774 N N . GLU A 1 217 ? 3.217 7.566 -5.725 1.00 93.88 217 GLU A N 1
ATOM 1775 C CA . GLU A 1 217 ? 4.363 6.829 -5.221 1.00 93.88 217 GLU A CA 1
ATOM 1776 C C . GLU A 1 217 ? 3.879 5.565 -4.501 1.00 93.88 217 GLU A C 1
ATOM 1778 O O . GLU A 1 217 ? 2.925 5.635 -3.725 1.00 93.88 217 GLU A O 1
ATOM 1783 N N . ILE A 1 218 ? 4.565 4.443 -4.698 1.00 95.12 218 ILE A N 1
ATOM 1784 C CA . ILE A 1 218 ? 4.449 3.229 -3.876 1.00 95.12 218 ILE A CA 1
ATOM 1785 C C . ILE A 1 218 ? 5.834 2.937 -3.318 1.00 95.12 218 ILE A C 1
ATOM 1787 O O . ILE A 1 218 ? 6.799 2.904 -4.073 1.00 95.12 218 ILE A O 1
ATOM 1791 N N . HIS A 1 219 ? 5.945 2.749 -2.006 1.00 93.94 219 HIS A N 1
ATOM 1792 C CA . HIS A 1 219 ? 7.216 2.483 -1.335 1.00 93.94 219 HIS A CA 1
ATOM 1793 C C . HIS A 1 219 ? 7.179 1.106 -0.694 1.00 93.94 219 HIS A C 1
ATOM 1795 O O . HIS A 1 219 ? 6.235 0.784 0.037 1.00 93.94 219 HIS A O 1
ATOM 1801 N N . MET A 1 220 ? 8.235 0.340 -0.936 1.00 92.56 220 MET A N 1
ATOM 1802 C CA . MET A 1 220 ? 8.414 -1.005 -0.419 1.00 92.56 220 MET A CA 1
ATOM 1803 C C . MET A 1 220 ? 9.801 -1.167 0.194 1.00 92.56 220 MET A C 1
ATOM 1805 O O . MET A 1 220 ? 10.785 -0.604 -0.296 1.00 92.56 220 MET A O 1
ATOM 1809 N N . THR A 1 221 ? 9.883 -1.982 1.234 1.00 89.06 221 THR A N 1
ATOM 1810 C CA . THR A 1 221 ? 11.142 -2.449 1.817 1.00 89.06 221 THR A CA 1
ATOM 1811 C C . THR A 1 221 ? 11.371 -3.903 1.452 1.00 89.06 221 THR A C 1
ATOM 1813 O O . THR A 1 221 ? 10.447 -4.711 1.550 1.00 89.06 221 THR A O 1
ATOM 1816 N N . ASP A 1 222 ? 12.599 -4.235 1.074 1.00 84.38 222 ASP A N 1
ATOM 1817 C CA . ASP A 1 222 ? 13.030 -5.612 0.861 1.00 84.38 222 ASP A CA 1
ATOM 1818 C C . ASP A 1 222 ? 13.503 -6.215 2.195 1.00 84.38 222 ASP A C 1
ATOM 1820 O O . ASP A 1 222 ? 14.354 -5.634 2.873 1.00 84.38 222 ASP A O 1
ATOM 1824 N N . SER A 1 223 ? 12.932 -7.346 2.622 1.00 82.25 223 SER A N 1
ATOM 1825 C CA . SER A 1 223 ? 13.341 -7.996 3.873 1.00 82.25 223 SER A CA 1
ATOM 1826 C C . SER A 1 223 ? 14.750 -8.571 3.807 1.00 82.25 223 SER A C 1
ATOM 1828 O O . SER A 1 223 ? 15.406 -8.649 4.848 1.00 82.25 223 SER A O 1
ATOM 1830 N N . ASP A 1 224 ? 15.209 -8.937 2.609 1.00 78.06 224 ASP A N 1
ATOM 1831 C CA . ASP A 1 224 ? 16.517 -9.561 2.392 1.00 78.06 224 ASP A CA 1
ATOM 1832 C C . ASP A 1 224 ? 17.622 -8.501 2.286 1.00 78.06 224 ASP A C 1
ATOM 1834 O O . ASP A 1 224 ? 18.789 -8.776 2.556 1.00 78.06 224 ASP A O 1
ATOM 1838 N N . ASN A 1 225 ? 17.253 -7.262 1.946 1.00 72.81 225 ASN A N 1
ATOM 1839 C CA . ASN A 1 225 ? 18.152 -6.118 1.898 1.00 72.81 225 ASN A CA 1
ATOM 1840 C C . ASN A 1 225 ? 17.455 -4.871 2.457 1.00 72.81 225 ASN A C 1
ATOM 1842 O O . ASN A 1 225 ? 16.911 -4.051 1.715 1.00 72.81 225 ASN A O 1
ATOM 1846 N N . ARG A 1 226 ? 17.492 -4.726 3.788 1.00 64.56 226 ARG A N 1
ATOM 1847 C CA . ARG A 1 226 ? 16.781 -3.660 4.517 1.00 64.56 226 ARG A CA 1
ATOM 1848 C C . ARG A 1 226 ? 17.227 -2.245 4.145 1.00 64.56 226 ARG A C 1
ATOM 1850 O O . ARG A 1 226 ? 16.456 -1.305 4.335 1.00 64.56 226 ARG A O 1
ATOM 1857 N N . ASP A 1 227 ? 18.429 -2.102 3.594 1.00 62.47 227 ASP A N 1
ATOM 1858 C CA . ASP A 1 227 ? 18.958 -0.819 3.134 1.00 62.47 227 ASP A CA 1
ATOM 1859 C C . ASP A 1 227 ? 18.400 -0.427 1.752 1.00 62.47 227 ASP A C 1
ATOM 1861 O O . ASP A 1 227 ? 18.399 0.744 1.381 1.00 62.47 227 ASP A O 1
ATOM 1865 N N . SER A 1 228 ? 17.851 -1.379 0.994 1.00 67.88 228 SER A N 1
ATOM 1866 C CA . SER A 1 228 ? 17.291 -1.173 -0.343 1.00 67.88 228 SER A CA 1
ATOM 1867 C C . SER A 1 228 ? 15.786 -0.883 -0.270 1.00 67.88 228 SER A C 1
ATOM 1869 O O . SER A 1 228 ? 14.954 -1.777 -0.098 1.00 67.88 228 SER A O 1
ATOM 1871 N N . LYS A 1 229 ? 15.405 0.393 -0.422 1.00 82.69 229 LYS A N 1
ATOM 1872 C CA . LYS A 1 229 ? 14.001 0.791 -0.625 1.00 82.69 229 LYS A CA 1
ATOM 1873 C C . LYS A 1 229 ? 13.668 0.746 -2.107 1.00 82.69 229 LYS A C 1
ATOM 1875 O O . LYS A 1 229 ? 14.284 1.466 -2.889 1.00 82.69 229 LYS A O 1
ATOM 1880 N N . LYS A 1 230 ? 12.652 -0.033 -2.474 1.00 88.44 230 LYS A N 1
ATOM 1881 C CA . LYS A 1 230 ? 12.090 -0.052 -3.829 1.00 88.44 230 LYS A CA 1
ATOM 1882 C C . LYS A 1 230 ? 10.934 0.935 -3.899 1.00 88.44 230 LYS A C 1
ATOM 1884 O O . LYS A 1 230 ? 10.066 0.956 -3.024 1.00 88.44 230 LYS A O 1
ATOM 1889 N N . ILE A 1 231 ? 10.928 1.777 -4.923 1.00 91.56 231 ILE A N 1
ATOM 1890 C CA . ILE A 1 231 ? 9.941 2.841 -5.083 1.00 91.56 231 ILE A CA 1
ATOM 1891 C C . ILE A 1 231 ? 9.407 2.804 -6.508 1.00 91.56 231 ILE A C 1
ATOM 1893 O O . ILE A 1 231 ? 10.181 2.764 -7.461 1.00 91.56 231 ILE A O 1
ATOM 1897 N N . ILE A 1 232 ? 8.084 2.848 -6.636 1.00 93.19 232 ILE A N 1
ATOM 1898 C CA . ILE A 1 232 ? 7.386 3.043 -7.907 1.00 93.19 232 ILE A CA 1
ATOM 1899 C C . ILE A 1 232 ? 6.886 4.481 -7.936 1.00 93.19 232 ILE A C 1
ATOM 1901 O O . ILE A 1 232 ? 6.176 4.893 -7.018 1.00 93.19 232 ILE A O 1
ATOM 1905 N N . PHE A 1 233 ? 7.235 5.234 -8.970 1.00 92.44 233 PHE A N 1
ATOM 1906 C CA . PHE A 1 233 ? 6.765 6.590 -9.216 1.00 92.44 233 PHE A CA 1
ATOM 1907 C C . PHE A 1 233 ? 5.804 6.616 -10.402 1.00 92.44 233 PHE A C 1
ATOM 1909 O O . PHE A 1 233 ? 6.022 5.933 -11.399 1.00 92.44 233 PHE A O 1
ATOM 1916 N N . PHE A 1 234 ? 4.771 7.451 -10.278 1.00 91.12 234 PHE A N 1
ATOM 1917 C CA . PHE A 1 234 ? 3.767 7.701 -11.310 1.00 91.12 234 PHE A CA 1
ATOM 1918 C C . PHE A 1 234 ? 3.763 9.195 -11.668 1.00 91.12 234 PHE A C 1
ATOM 1920 O O . PHE A 1 234 ? 3.311 10.069 -10.906 1.00 91.12 234 PHE A O 1
ATOM 1927 N N . GLY A 1 235 ? 4.298 9.499 -12.841 1.00 86.81 235 GLY A N 1
ATOM 1928 C CA . GLY A 1 235 ? 4.490 10.833 -13.393 1.00 86.81 235 GLY A CA 1
ATOM 1929 C C . GLY A 1 235 ? 3.706 11.056 -14.681 1.00 86.81 235 GLY A C 1
ATOM 1930 O O . GLY A 1 235 ? 2.986 10.183 -15.156 1.00 86.81 235 GLY A O 1
ATOM 1931 N N . ASN A 1 236 ? 3.858 12.255 -15.238 1.00 84.81 236 ASN A N 1
ATOM 1932 C CA . ASN A 1 236 ? 3.413 12.570 -16.591 1.00 84.81 236 ASN A CA 1
ATOM 1933 C C . ASN A 1 236 ? 4.549 13.298 -17.316 1.00 84.81 236 ASN A C 1
ATOM 1935 O O . ASN A 1 236 ? 5.193 14.150 -16.710 1.00 84.81 236 ASN A O 1
ATOM 1939 N N . ILE A 1 237 ? 4.754 13.011 -18.599 1.00 82.69 237 ILE A N 1
ATOM 1940 C CA . ILE A 1 237 ? 5.730 13.687 -19.458 1.00 82.69 237 ILE A CA 1
ATOM 1941 C C . ILE A 1 237 ? 5.084 14.003 -20.808 1.00 82.69 237 ILE A C 1
ATOM 1943 O O . ILE A 1 237 ? 4.596 13.108 -21.486 1.00 82.69 237 ILE A O 1
ATOM 1947 N N . LYS A 1 238 ? 5.034 15.284 -21.200 1.00 82.69 238 LYS A N 1
ATOM 1948 C CA . LYS A 1 238 ? 4.470 15.745 -22.492 1.00 82.69 238 LYS A CA 1
ATOM 1949 C C . LYS A 1 238 ? 3.097 15.133 -22.856 1.00 82.69 238 LYS A C 1
ATOM 1951 O O . LYS A 1 238 ? 2.856 14.792 -24.008 1.00 82.69 238 LYS A O 1
ATOM 1956 N N . GLY A 1 239 ? 2.201 14.981 -21.877 1.00 81.81 239 GLY A N 1
ATOM 1957 C CA . GLY A 1 239 ? 0.860 14.404 -22.076 1.00 81.81 239 GLY A CA 1
ATOM 1958 C C . GLY A 1 239 ? 0.781 12.874 -21.992 1.00 81.81 239 GLY A C 1
ATOM 1959 O O . GLY A 1 239 ? -0.320 12.331 -22.019 1.00 81.81 239 GLY A O 1
ATOM 1960 N N . TYR A 1 240 ? 1.912 12.190 -21.826 1.00 85.31 240 TYR A N 1
ATOM 1961 C CA . TYR A 1 240 ? 1.993 10.751 -21.582 1.00 85.31 240 TYR A CA 1
ATOM 1962 C C . TYR A 1 240 ? 2.121 10.453 -20.091 1.00 85.31 240 TYR A C 1
ATOM 1964 O O . TYR A 1 240 ? 2.656 11.267 -19.336 1.00 85.31 240 TYR A O 1
ATOM 1972 N N . SER A 1 241 ? 1.668 9.277 -19.668 1.00 86.56 241 SER A N 1
ATOM 1973 C CA . SER A 1 241 ? 1.918 8.759 -18.323 1.00 86.56 241 SER A CA 1
ATOM 1974 C C . SER A 1 241 ? 3.288 8.089 -18.275 1.00 86.56 241 SER A C 1
ATOM 1976 O O . SER A 1 241 ? 3.661 7.372 -19.200 1.00 86.56 241 SER A O 1
ATOM 1978 N N . LEU A 1 242 ? 4.039 8.358 -17.207 1.00 88.06 242 LEU A N 1
ATOM 1979 C CA . LEU A 1 242 ? 5.377 7.821 -16.976 1.00 88.06 242 LEU A CA 1
ATOM 1980 C C . LEU A 1 242 ? 5.369 7.002 -15.689 1.00 88.06 242 LEU A C 1
ATOM 1982 O O . LEU A 1 242 ? 5.161 7.556 -14.610 1.00 88.06 242 LEU A O 1
ATOM 1986 N N . ASP A 1 243 ? 5.661 5.717 -15.809 1.00 90.31 243 ASP A N 1
ATOM 1987 C CA . ASP A 1 243 ? 5.843 4.811 -14.686 1.00 90.31 243 ASP A CA 1
ATOM 1988 C C . ASP A 1 243 ? 7.325 4.487 -14.529 1.00 90.31 243 ASP A C 1
ATOM 1990 O O . ASP A 1 243 ? 8.048 4.276 -15.505 1.00 90.31 243 ASP A O 1
ATOM 1994 N N . PHE A 1 244 ? 7.800 4.452 -13.291 1.00 89.81 244 PHE A N 1
ATOM 1995 C CA . PHE A 1 244 ? 9.223 4.311 -13.012 1.00 89.81 244 PHE A CA 1
ATOM 1996 C C . PHE A 1 244 ? 9.445 3.512 -11.742 1.00 89.81 244 PHE A C 1
ATOM 1998 O O . PHE A 1 244 ? 8.904 3.864 -10.697 1.00 89.81 244 PHE A O 1
ATOM 2005 N N . ILE A 1 245 ? 10.264 2.466 -11.806 1.00 91.19 245 ILE A N 1
ATOM 2006 C CA . ILE A 1 245 ? 10.656 1.682 -10.633 1.00 91.19 245 ILE A CA 1
ATOM 2007 C C . ILE A 1 245 ? 12.141 1.890 -10.392 1.00 91.19 245 ILE A C 1
ATOM 2009 O O . ILE A 1 245 ? 12.955 1.689 -11.293 1.00 91.19 245 ILE A O 1
ATOM 2013 N N . ALA A 1 246 ? 12.501 2.246 -9.165 1.00 89.62 246 ALA A N 1
ATOM 2014 C CA . ALA A 1 246 ? 13.886 2.417 -8.756 1.00 89.62 246 ALA A CA 1
ATOM 2015 C C . ALA A 1 246 ? 14.148 1.852 -7.362 1.00 89.62 246 ALA A C 1
ATOM 2017 O O . ALA A 1 246 ? 13.227 1.659 -6.566 1.00 89.62 246 ALA A O 1
ATOM 2018 N N . SER A 1 247 ? 15.425 1.620 -7.072 1.00 88.25 247 SER A N 1
ATOM 2019 C CA . SER A 1 247 ? 15.925 1.354 -5.729 1.00 88.25 247 SER A CA 1
ATOM 2020 C C . SER A 1 247 ? 16.910 2.434 -5.286 1.00 88.25 247 SER A C 1
ATOM 2022 O O . SER A 1 247 ? 17.703 2.919 -6.097 1.00 88.25 247 SER A O 1
ATOM 2024 N N . GLY A 1 248 ? 16.867 2.809 -4.005 1.00 83.38 248 GLY A N 1
ATOM 2025 C CA . GLY A 1 248 ? 17.859 3.681 -3.373 1.00 83.38 248 GLY A CA 1
ATOM 2026 C C . GLY A 1 248 ? 17.259 4.809 -2.532 1.00 83.38 248 GLY A C 1
ATOM 2027 O O . GLY A 1 248 ? 16.216 4.659 -1.891 1.00 83.38 248 GLY A O 1
ATOM 2028 N N . ASN A 1 249 ? 17.939 5.957 -2.510 1.00 82.12 249 ASN A N 1
ATOM 2029 C CA . ASN A 1 249 ? 17.525 7.122 -1.734 1.00 82.12 249 ASN A CA 1
ATOM 2030 C C . ASN A 1 249 ? 16.319 7.815 -2.389 1.00 82.12 249 ASN A C 1
ATOM 2032 O O . ASN A 1 249 ? 16.410 8.383 -3.480 1.00 82.12 249 ASN A O 1
ATOM 2036 N N . PHE A 1 250 ? 15.193 7.816 -1.673 1.00 83.00 250 PHE A N 1
ATOM 2037 C CA . PHE A 1 250 ? 13.940 8.406 -2.134 1.00 83.00 250 PHE A CA 1
ATOM 2038 C C . PHE A 1 250 ? 14.054 9.889 -2.512 1.00 83.00 250 PHE A C 1
ATOM 2040 O O . PHE A 1 250 ? 13.510 10.279 -3.541 1.00 83.00 250 PHE A O 1
ATOM 2047 N N . TYR A 1 251 ? 14.715 10.718 -1.697 1.00 80.12 251 TYR A N 1
ATOM 2048 C CA . TYR A 1 251 ? 14.764 12.165 -1.919 1.00 80.12 251 TYR A CA 1
ATOM 2049 C C . TYR A 1 251 ? 15.491 12.500 -3.224 1.00 80.12 251 TYR A C 1
ATOM 2051 O O . TYR A 1 251 ? 14.958 13.265 -4.022 1.00 80.12 251 TYR A O 1
ATOM 2059 N N . LYS A 1 252 ? 16.613 11.821 -3.496 1.00 80.19 252 LYS A N 1
ATOM 2060 C CA . LYS A 1 252 ? 17.353 11.940 -4.762 1.00 80.19 252 LYS A CA 1
ATOM 2061 C C . LYS A 1 252 ? 16.555 11.426 -5.963 1.00 80.19 252 LYS A C 1
ATOM 2063 O O . LYS A 1 252 ? 16.539 12.062 -7.007 1.00 80.19 252 LYS A O 1
ATOM 2068 N N . LEU A 1 253 ? 15.889 10.275 -5.831 1.00 82.19 253 LEU A N 1
ATOM 2069 C CA . LEU A 1 253 ? 15.078 9.700 -6.916 1.00 82.19 253 LEU A CA 1
ATOM 2070 C C . LEU A 1 253 ? 13.855 10.565 -7.244 1.00 82.19 253 LEU A C 1
ATOM 2072 O O . LEU A 1 253 ? 13.492 10.715 -8.406 1.00 82.19 253 LEU A O 1
ATOM 2076 N N . ARG A 1 254 ? 13.233 11.161 -6.221 1.00 81.12 254 ARG A N 1
ATOM 2077 C CA . ARG A 1 254 ? 12.090 12.069 -6.364 1.00 81.12 254 ARG A CA 1
ATOM 2078 C C . ARG A 1 254 ? 12.438 13.300 -7.200 1.00 81.12 254 ARG A C 1
ATOM 2080 O O . ARG A 1 254 ? 11.556 13.806 -7.888 1.00 81.12 254 ARG A O 1
ATOM 2087 N N . ASP A 1 255 ? 13.678 13.776 -7.138 1.00 77.31 255 ASP A N 1
ATOM 2088 C CA . ASP A 1 255 ? 14.108 14.976 -7.859 1.00 77.31 255 ASP A CA 1
ATOM 2089 C C . ASP A 1 255 ? 14.075 14.803 -9.385 1.00 77.31 255 ASP A C 1
ATOM 2091 O O . ASP A 1 255 ? 13.850 15.781 -10.084 1.00 77.31 255 ASP A O 1
ATOM 2095 N N . ILE A 1 256 ? 14.146 13.568 -9.902 1.00 72.69 256 ILE A N 1
ATOM 2096 C CA . ILE A 1 256 ? 13.955 13.261 -11.336 1.00 72.69 256 ILE A CA 1
ATOM 2097 C C . ILE A 1 256 ? 12.558 13.687 -11.827 1.00 72.69 256 ILE A C 1
ATOM 2099 O O . ILE A 1 256 ? 12.360 13.964 -13.003 1.00 72.69 256 ILE A O 1
ATOM 2103 N N . PHE A 1 257 ? 11.577 13.743 -10.923 1.00 67.81 257 PHE A N 1
ATOM 2104 C CA . PHE A 1 257 ? 10.191 14.111 -11.220 1.00 67.81 257 PHE A CA 1
ATOM 2105 C C . PHE A 1 257 ? 9.856 15.556 -10.822 1.00 67.81 257 PHE A C 1
ATOM 2107 O O . PHE A 1 257 ? 8.673 15.905 -10.753 1.00 67.81 257 PHE A O 1
ATOM 2114 N N . LYS A 1 258 ? 10.861 16.378 -10.486 1.00 65.19 258 LYS A N 1
ATOM 2115 C CA . LYS A 1 258 ? 10.704 17.815 -10.228 1.00 65.19 258 LYS A CA 1
ATOM 2116 C C . LYS A 1 258 ? 10.945 18.608 -11.518 1.00 65.19 258 LYS A C 1
ATOM 2118 O O . LYS A 1 258 ? 11.872 19.401 -11.564 1.00 65.19 258 LYS A O 1
ATOM 2123 N N . ASP A 1 259 ? 10.086 18.402 -12.509 1.00 46.78 259 ASP A N 1
ATOM 2124 C CA . ASP A 1 259 ? 9.884 19.317 -13.640 1.00 46.78 259 ASP A CA 1
ATOM 2125 C C . ASP A 1 259 ? 8.376 19.542 -13.832 1.00 46.78 259 ASP A C 1
ATOM 2127 O O . ASP A 1 259 ? 7.625 18.538 -13.919 1.00 46.78 259 ASP A O 1
#

Foldseek 3Di:
DWDWKWKDWQQDTLDILDPLCVLVVNLVNLVVVLCCVLAVVPQKFWAKWWWQAPVRQIKMKGWDWDQAPVRITIIIIIIDSFDPQDPLVVVLSVQLVVQVCVVPVHPVCSVVVSVDPVSHVSSNVSVVVSCVVRVVVRVPDDDDPPPDDPDDKFWQKKFKAAPLATDDIDGPPLCSCVSVVHDSDPVVRVVVRRVSSNSVSVSQVSCCVRVVIGIAKIWMAGNVDRQWIWMWGWAADPNIIMITIMIHDPVVVVVVRVD

Sequence (259 aa):
MISAFSIILEDDILYSSKKKKFSAFEIVLFVDKLLRSLNPKNNWRLNKVCLKNHKTTRERIIIEHIITRDNKNLFFCSVGNFKVGSEEAFKMLKDFVRQVSLQYRNLDDLKSLSKESSFKDIIKLITNFLRDKYIEPLEEEIIFEENGNQLKNTILYTGISAQGLPIISQLYDKDLLRDLQQEKTNEKIELFSSDLSAKLATISMNTQIRAKTNIKEIHMTDSDNRDSKKIIFFGNIKGYSLDFIASGNFYKLRDIFKD

Organism: NCBI:txid412755